Protein AF-K2F420-F1 (afdb_monomer)

Secondary structure (DSSP, 8-state):
--HHHHHHHHHHHHHHHHHHHHHHHHHHHHHHHHHHHHHHTTSPPP--HHHHHHS--S----PPPEEEEEEEE--SEE-TTTSHHHHHHHHHHHHHHHHHH-EEEEEEE-TT--EE-HHHHHHHHHHHHHHHHHHHHTTPPPEEEEE--S-HHHHHHHHHTSHHHHHTPPPSS---PPP-SEEEEEE---GGG-B-TT--BHHHHHHHHHHHHHHHHHHTTT----HHHHHHHHHHHHHHHHHHHHHSSS-EEEEEEEEESSSSS-EEEEEEEEESS-HHHHHHTS-TT-HHHHHHHHHHHHHHHS--SS-----

Sequence (315 aa):
MVLNKDIDLFLHLKRERRRLARLSELKNKRAIESQATKSEGNRLPYNSNVLNLLLPDNHRVRHKPSKKRIVINVPNIFSLISNPKESLSVLMDFVDNERKLSPGNIYFNHGDLEEVELGAEAVLDYVAEEIRKELNSRHYKVRLGGAYPANLTLQKYLREIGIVHKFGIEERGFLQGRRSSLTFEKGSVSAIFSRNSVGQTYNEVVINQFVNYINTCLEHSARELTVEAKYSIGKYIGEVLDNIEQHSGENIWQIVGYLDREHMQPKCEIVIFNFGRTMAQTFYDLPAESYAISKVKPYINLHRKKKSIFPQMEP

Nearest PDB structures (foldseek):
  6y73-assembly8_H  TM=5.050E-01  e=2.724E+00  Homo sapiens
  1szp-assembly3_F  TM=3.834E-01  e=1.356E+00  Saccharomyces cerevisiae
  3ab7-assembly3_B  TM=4.334E-01  e=3.438E+00  Thermus thermophilus HB8
  1szp-assembly2_B  TM=4.342E-01  e=5.165E+00  Saccharomyces cerevisiae
  3s5u-assembly1_H  TM=3.355E-01  e=8.224E+00  Enterococcus faecalis ATCC 4200

Foldseek 3Di:
DPPPPVVVVVVVVVVVVVVVVVVVVVVVVVVVVVVVVVVLVPDDQDDDPQLCLLPNPPDQDPDDAAQDEAEQEQDQAQDCPPCVPSLSVSLSVVSVCCSVHVYQEYEYECQNHNHHALVSQVVSLVSVVSSVSRSVSVVRHYHYYYDHYPDVVSVLVCCQRGNCVSVVPDDPPDDDDDNQKDKDKDKDDDPVPQADPVGDGPLLVNLLVVLVSVQVLCVLVVDGDDPVRSVVSSVVSSVVLVCCVVQQVDNIKMWMWMWRSPDPDIDIHIDIDGHGDDPVRSVVPDDCPDPVNVVCVVVVVVCVPPPHPDPDDDD

pLDDT: mean 80.24, std 14.71, range [32.34, 97.69]

Solvent-accessible surface area (backbone atoms only — not comparable to full-atom values): 18112 Å² total; per-residue (Å²): 146,72,75,63,65,61,52,53,51,51,54,50,54,54,50,50,52,52,50,51,49,52,53,48,51,53,48,50,50,51,49,52,53,50,50,50,53,59,56,52,77,72,51,77,60,54,77,54,64,66,58,38,72,70,46,66,82,84,70,79,56,90,60,71,76,26,87,53,68,46,75,46,67,52,54,39,54,29,16,65,81,87,31,38,69,64,38,49,46,47,55,43,51,50,56,53,49,43,49,68,38,41,44,38,28,41,30,43,33,27,52,66,40,78,44,79,36,71,57,38,42,53,50,50,39,50,52,53,50,48,52,50,50,31,37,46,53,68,72,45,69,68,43,77,51,67,44,63,26,84,48,65,68,60,40,50,49,36,52,70,71,21,58,47,39,77,67,64,57,86,72,86,90,65,80,88,68,80,85,62,60,51,77,45,79,51,62,59,70,68,75,92,67,37,61,53,100,82,72,49,46,51,63,60,54,50,36,54,51,48,47,50,49,55,33,58,59,33,45,78,73,78,40,73,69,49,74,66,54,46,50,51,54,34,49,54,53,47,55,52,50,52,48,40,61,75,54,19,86,35,77,43,38,40,40,40,35,41,32,43,67,81,47,98,67,66,50,76,50,74,36,76,51,68,51,62,54,48,73,68,55,51,58,70,71,48,59,83,84,33,70,68,47,66,66,46,49,61,57,54,53,53,52,69,71,41,84,58,97,58,84,80,80,76,134

Mean predicted aligned error: 12.47 Å

Structure (mmCIF, N/CA/C/O backbone):
data_AF-K2F420-F1
#
_entry.id   AF-K2F420-F1
#
loop_
_atom_site.group_PDB
_atom_site.id
_atom_site.type_symbol
_atom_site.label_atom_id
_atom_site.label_alt_id
_atom_site.label_comp_id
_atom_site.label_asym_id
_atom_site.label_entity_id
_atom_site.label_seq_id
_atom_site.pdbx_PDB_ins_code
_atom_site.Cartn_x
_atom_site.Cartn_y
_atom_site.Cartn_z
_atom_site.occupancy
_atom_site.B_iso_or_equiv
_atom_site.auth_seq_id
_atom_site.auth_comp_id
_atom_site.auth_asym_id
_atom_site.auth_atom_id
_atom_site.pdbx_PDB_model_num
ATOM 1 N N . MET A 1 1 ? -16.791 60.964 -42.262 1.00 47.97 1 MET A N 1
ATOM 2 C CA . MET A 1 1 ? -16.346 59.638 -42.751 1.00 47.97 1 MET A CA 1
ATOM 3 C C . MET A 1 1 ? -14.866 59.390 -42.401 1.00 47.97 1 MET A C 1
ATOM 5 O O . MET A 1 1 ? -14.069 59.129 -43.288 1.00 47.97 1 MET A O 1
ATOM 9 N N . VAL A 1 2 ? -14.476 59.511 -41.120 1.00 48.94 2 VAL A N 1
ATOM 10 C CA . VAL A 1 2 ? -13.054 59.432 -40.683 1.00 48.94 2 VAL A CA 1
ATOM 11 C C . VAL A 1 2 ? -12.837 58.442 -39.519 1.00 48.94 2 VAL A C 1
ATOM 13 O O . VAL A 1 2 ? -11.718 58.028 -39.273 1.00 48.94 2 VAL A O 1
ATOM 16 N N . LEU A 1 3 ? -13.897 57.938 -38.874 1.00 49.66 3 LEU A N 1
ATOM 17 C CA . LEU A 1 3 ? -13.776 57.138 -37.643 1.00 49.66 3 LEU A CA 1
ATOM 18 C C . LEU A 1 3 ? -13.419 55.644 -37.842 1.00 49.66 3 LEU A C 1
ATOM 20 O O . LEU A 1 3 ? -13.081 54.974 -36.875 1.00 49.66 3 LEU A O 1
ATOM 24 N N . ASN A 1 4 ? -13.502 55.099 -39.065 1.00 56.16 4 ASN A N 1
ATOM 25 C CA . ASN A 1 4 ? -13.368 53.647 -39.298 1.00 56.16 4 ASN A CA 1
ATOM 26 C C . ASN A 1 4 ? -11.915 53.162 -39.459 1.00 56.16 4 ASN A C 1
ATOM 28 O O . ASN A 1 4 ? -11.590 52.053 -39.046 1.00 56.16 4 ASN A O 1
ATOM 32 N N . LYS A 1 5 ? -11.018 53.987 -40.021 1.00 56.34 5 LYS A N 1
ATOM 33 C CA . LYS A 1 5 ? -9.628 53.571 -40.292 1.00 56.34 5 LYS A CA 1
ATOM 34 C C . LYS A 1 5 ? -8.788 53.420 -39.020 1.00 56.34 5 LYS A C 1
ATOM 36 O O . LYS A 1 5 ? -7.957 52.517 -38.950 1.00 56.34 5 LYS A O 1
ATOM 41 N N . ASP A 1 6 ? -9.038 54.246 -38.007 1.00 62.47 6 ASP A N 1
ATOM 42 C CA . ASP A 1 6 ? -8.296 54.199 -36.741 1.00 62.47 6 ASP A CA 1
ATOM 43 C C . ASP A 1 6 ? -8.699 52.997 -35.877 1.00 62.47 6 ASP A C 1
ATOM 45 O O . ASP A 1 6 ? -7.861 52.403 -35.196 1.00 62.47 6 ASP A O 1
ATOM 49 N N . ILE A 1 7 ? -9.967 52.579 -35.959 1.00 67.56 7 ILE A N 1
ATOM 50 C CA . ILE A 1 7 ? -10.474 51.383 -35.275 1.00 67.56 7 ILE A CA 1
ATOM 51 C C . ILE A 1 7 ? -9.872 50.120 -35.901 1.00 67.56 7 ILE A C 1
ATOM 53 O O . ILE A 1 7 ? -9.400 49.243 -35.173 1.00 67.56 7 ILE A O 1
ATOM 57 N N . ASP A 1 8 ? -9.818 50.040 -37.231 1.00 75.38 8 ASP A N 1
ATOM 58 C CA . ASP A 1 8 ? -9.210 48.905 -37.934 1.00 75.38 8 ASP A CA 1
ATOM 59 C C . ASP A 1 8 ? -7.705 48.801 -37.663 1.00 75.38 8 ASP A C 1
ATOM 61 O O . ASP A 1 8 ? -7.196 47.709 -37.384 1.00 75.38 8 ASP A O 1
ATOM 65 N N . LEU A 1 9 ? -6.996 49.935 -37.652 1.00 77.00 9 LEU A N 1
ATOM 66 C CA . LEU A 1 9 ? -5.578 49.983 -37.299 1.00 77.00 9 LEU A CA 1
ATOM 67 C C . LEU A 1 9 ? -5.346 49.546 -35.844 1.00 77.00 9 LEU A C 1
ATOM 69 O O . LEU A 1 9 ? -4.460 48.733 -35.567 1.00 77.00 9 LEU A O 1
ATOM 73 N N . PHE A 1 10 ? -6.179 50.012 -34.911 1.00 78.19 10 PHE A N 1
ATOM 74 C CA . PHE A 1 10 ? -6.118 49.608 -33.508 1.00 78.19 10 PHE A CA 1
ATOM 75 C C . PHE A 1 10 ? -6.375 48.103 -33.321 1.00 78.19 10 PHE A C 1
ATOM 77 O O . PHE A 1 10 ? -5.638 47.423 -32.597 1.00 78.19 10 PHE A O 1
ATOM 84 N N . LEU A 1 11 ? -7.388 47.546 -33.993 1.00 73.50 11 LEU A N 1
ATOM 85 C CA . LEU A 1 11 ? -7.701 46.116 -33.941 1.00 73.50 11 LEU A CA 1
ATOM 86 C C . LEU A 1 11 ? -6.588 45.264 -34.563 1.00 73.50 11 LEU A C 1
ATOM 88 O O . LEU A 1 11 ? -6.264 44.203 -34.020 1.00 73.50 11 LEU A O 1
ATOM 92 N N . HIS A 1 12 ? -5.972 45.732 -35.650 1.00 80.31 12 HIS A N 1
ATOM 93 C CA . HIS A 1 12 ? -4.826 45.077 -36.275 1.00 80.31 12 HIS A CA 1
ATOM 94 C C . HIS A 1 12 ? -3.617 45.029 -35.327 1.00 80.31 12 HIS A C 1
ATOM 96 O O . HIS A 1 12 ? -3.095 43.947 -35.045 1.00 80.31 12 HIS A O 1
ATOM 102 N N . LEU A 1 13 ? -3.248 46.163 -34.718 1.00 80.69 13 LEU A N 1
ATOM 103 C CA . LEU A 1 13 ? -2.155 46.241 -33.741 1.00 80.69 13 LEU A CA 1
ATOM 104 C C . LEU A 1 13 ? -2.420 45.384 -32.491 1.00 80.69 13 LEU A C 1
ATOM 106 O O . LEU A 1 13 ? -1.509 44.740 -31.964 1.00 80.69 13 LEU A O 1
ATOM 110 N N . LYS A 1 14 ? -3.674 45.309 -32.025 1.00 78.88 14 LYS A N 1
ATOM 111 C CA . LYS A 1 14 ? -4.073 44.444 -30.901 1.00 78.88 14 LYS A CA 1
ATOM 112 C C . LYS A 1 14 ? -3.933 42.954 -31.236 1.00 78.88 14 LYS A C 1
ATOM 114 O O . LYS A 1 14 ? -3.522 42.173 -30.374 1.00 78.88 14 LYS A O 1
ATOM 119 N N . ARG A 1 15 ? -4.260 42.547 -32.469 1.00 81.25 15 ARG A N 1
ATOM 120 C CA . ARG A 1 15 ? -4.092 41.162 -32.949 1.00 81.25 15 ARG A CA 1
ATOM 121 C C . ARG A 1 15 ? -2.615 40.793 -33.085 1.00 81.25 15 ARG A C 1
ATOM 123 O O . ARG A 1 15 ? -2.229 39.731 -32.601 1.00 81.25 15 ARG A O 1
ATOM 130 N N . GLU A 1 16 ? -1.793 41.681 -33.639 1.00 80.88 16 GLU A N 1
ATOM 131 C CA . GLU A 1 16 ? -0.345 41.469 -33.753 1.00 80.88 16 GLU A CA 1
ATOM 132 C C . GLU A 1 16 ? 0.336 41.372 -32.380 1.00 80.88 16 GLU A C 1
ATOM 134 O O . GLU A 1 16 ? 1.090 40.433 -32.135 1.00 80.88 16 GLU A O 1
ATOM 139 N N . ARG A 1 17 ? -0.025 42.224 -31.409 1.00 78.75 17 ARG A N 1
ATOM 140 C CA . ARG A 1 17 ? 0.478 42.094 -30.025 1.00 78.75 17 ARG A CA 1
ATOM 141 C C . ARG A 1 17 ? 0.134 40.742 -29.394 1.00 78.75 17 ARG A C 1
ATOM 143 O O . ARG A 1 17 ? 0.992 40.127 -28.766 1.00 78.75 17 ARG A O 1
ATOM 150 N N . ARG A 1 18 ? -1.093 40.240 -29.585 1.00 76.50 18 ARG A N 1
ATOM 151 C CA . ARG A 1 18 ? -1.499 38.906 -29.094 1.00 76.50 18 ARG A CA 1
ATOM 152 C C . ARG A 1 18 ? -0.742 37.775 -29.790 1.00 76.50 18 ARG A C 1
ATOM 154 O O . ARG A 1 18 ? -0.387 36.792 -29.145 1.00 76.50 18 ARG A O 1
ATOM 161 N N . ARG A 1 19 ? -0.493 37.902 -31.094 1.00 81.25 19 ARG A N 1
ATOM 162 C CA . ARG A 1 19 ? 0.290 36.933 -31.869 1.00 81.25 19 ARG A CA 1
ATOM 163 C C . ARG A 1 19 ? 1.746 36.898 -31.399 1.00 81.25 19 ARG A C 1
ATOM 165 O O . ARG A 1 19 ? 2.269 35.812 -31.166 1.00 81.25 19 ARG A O 1
ATOM 172 N N . LEU A 1 20 ? 2.369 38.058 -31.200 1.00 80.31 20 LEU A N 1
ATOM 173 C CA . LEU A 1 20 ? 3.732 38.175 -30.676 1.00 80.31 20 LEU A CA 1
ATOM 174 C C . LEU A 1 20 ? 3.847 37.628 -29.246 1.00 80.31 20 LEU A C 1
ATOM 176 O O . LEU A 1 20 ? 4.796 36.902 -28.958 1.00 80.31 20 LEU A O 1
ATOM 180 N N . ALA A 1 21 ? 2.856 37.882 -28.385 1.00 76.25 21 ALA A N 1
ATOM 181 C CA . ALA A 1 21 ? 2.794 37.297 -27.044 1.00 76.25 21 ALA A CA 1
ATOM 182 C C . ALA A 1 21 ? 2.741 35.759 -27.089 1.00 76.25 21 ALA A C 1
ATOM 184 O O . ALA A 1 21 ? 3.555 35.105 -26.444 1.00 76.25 21 ALA A O 1
ATOM 185 N N . ARG A 1 22 ? 1.881 35.173 -27.938 1.00 75.31 22 ARG A N 1
ATOM 186 C CA . ARG A 1 22 ? 1.814 33.710 -28.134 1.00 75.31 22 ARG A CA 1
ATOM 187 C C . ARG A 1 22 ? 3.116 33.123 -28.677 1.00 75.31 22 ARG A C 1
ATOM 189 O O . ARG A 1 22 ? 3.528 32.045 -28.263 1.00 75.31 22 ARG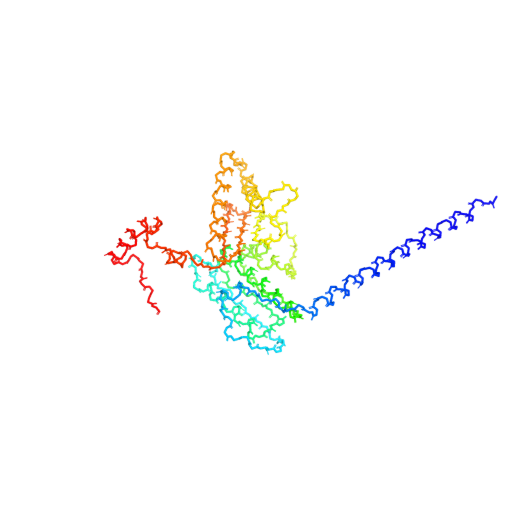 A O 1
ATOM 196 N N . LEU A 1 23 ? 3.776 33.810 -29.610 1.00 79.44 23 LEU A N 1
ATOM 197 C CA . LEU A 1 23 ? 5.068 33.368 -30.145 1.00 79.44 23 LEU A CA 1
ATOM 198 C C . LEU A 1 23 ? 6.173 33.421 -29.081 1.00 79.44 23 LEU A C 1
ATOM 200 O O . LEU A 1 23 ? 7.027 32.536 -29.057 1.00 79.44 23 LEU A O 1
ATOM 204 N N . SER A 1 24 ? 6.141 34.421 -28.198 1.00 76.1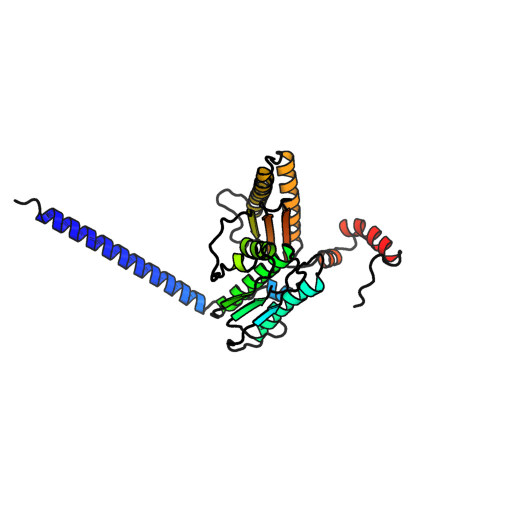2 24 SER A N 1
ATOM 205 C CA . SER A 1 24 ? 7.040 34.522 -27.045 1.00 76.12 24 SER A CA 1
ATOM 206 C C . SER A 1 24 ? 6.787 33.401 -26.031 1.00 76.12 24 SER A C 1
ATOM 208 O O . SER A 1 24 ? 7.725 32.713 -25.637 1.00 76.12 24 SER A O 1
ATOM 210 N N . GLU A 1 25 ? 5.523 33.121 -25.695 1.00 73.69 25 GLU A N 1
ATOM 211 C CA . GLU A 1 25 ? 5.140 31.995 -24.829 1.00 73.69 25 GLU A CA 1
ATOM 212 C C . GLU A 1 25 ? 5.589 30.647 -25.402 1.00 73.69 25 GLU A C 1
ATOM 214 O O . GLU A 1 25 ? 6.162 29.832 -24.684 1.00 73.69 25 GLU A O 1
ATOM 219 N N . LEU A 1 26 ? 5.403 30.418 -26.707 1.00 76.50 26 LEU A N 1
ATOM 220 C CA . LEU A 1 26 ? 5.859 29.196 -27.375 1.00 76.50 26 LEU A CA 1
ATOM 221 C C . LEU A 1 26 ? 7.388 29.072 -27.382 1.00 76.50 26 LEU A C 1
ATOM 223 O O . LEU A 1 26 ? 7.909 27.968 -27.219 1.00 76.50 26 LEU A O 1
ATOM 227 N N . LYS A 1 27 ? 8.121 30.180 -27.553 1.00 75.44 27 LYS A N 1
ATOM 228 C CA . LYS A 1 27 ? 9.589 30.194 -27.454 1.00 75.44 27 LYS A CA 1
ATOM 229 C C . LYS A 1 27 ? 10.060 29.912 -26.030 1.00 75.44 27 LYS A C 1
ATOM 231 O O . LYS A 1 27 ? 10.956 29.092 -25.866 1.00 75.44 27 LYS A O 1
ATOM 236 N N . ASN A 1 28 ? 9.432 30.516 -25.023 1.00 71.81 28 ASN A N 1
ATOM 237 C CA . ASN A 1 28 ? 9.738 30.255 -23.617 1.00 71.81 28 ASN A CA 1
ATOM 238 C C . ASN A 1 28 ? 9.426 28.807 -23.242 1.00 71.81 28 ASN A C 1
ATOM 240 O O . ASN A 1 28 ? 10.255 28.152 -22.622 1.00 71.81 28 ASN A O 1
ATOM 244 N N . LYS A 1 29 ? 8.292 28.262 -23.695 1.00 71.25 29 LYS A N 1
ATOM 245 C CA . LYS A 1 29 ? 7.937 26.856 -23.476 1.00 71.25 29 LYS A CA 1
ATOM 246 C C . LYS A 1 29 ? 8.966 25.908 -24.098 1.00 71.25 29 LYS A C 1
ATOM 248 O O . LYS A 1 29 ? 9.445 25.011 -23.419 1.00 71.25 29 LYS A O 1
ATOM 253 N N . ARG A 1 30 ? 9.396 26.168 -25.339 1.00 73.31 30 ARG A N 1
ATOM 254 C CA . ARG A 1 30 ? 10.461 25.395 -26.006 1.00 73.31 30 ARG A CA 1
ATOM 255 C C . ARG A 1 30 ? 11.827 25.552 -25.339 1.00 73.31 30 ARG A C 1
ATOM 257 O O . ARG A 1 30 ? 12.597 24.600 -25.318 1.00 73.31 30 ARG A O 1
ATOM 264 N N . ALA A 1 31 ? 12.148 26.731 -24.809 1.00 68.50 31 ALA A N 1
ATOM 265 C CA . ALA A 1 31 ? 13.388 26.961 -24.072 1.00 68.50 31 ALA A CA 1
ATOM 266 C C . ALA A 1 31 ? 13.390 26.209 -22.733 1.00 68.50 31 ALA A C 1
ATOM 268 O O . ALA A 1 31 ? 14.395 25.587 -22.400 1.00 68.50 31 ALA A O 1
ATOM 269 N N . ILE A 1 32 ? 12.256 26.189 -22.024 1.00 67.25 32 ILE A N 1
ATOM 270 C CA . ILE A 1 32 ? 12.048 25.401 -20.802 1.00 67.25 32 ILE A CA 1
ATOM 271 C C . ILE A 1 32 ? 12.123 23.899 -21.113 1.00 67.25 32 ILE A C 1
ATOM 273 O O . ILE A 1 32 ? 12.846 23.182 -20.435 1.00 67.25 32 ILE A O 1
ATOM 277 N N . GLU A 1 33 ? 11.467 23.420 -22.175 1.00 63.09 33 GLU A N 1
ATOM 278 C CA . GLU A 1 33 ? 11.545 22.021 -22.633 1.00 63.09 33 GLU A CA 1
ATOM 279 C C . GLU A 1 33 ? 12.973 21.641 -23.075 1.00 63.09 33 GLU A C 1
ATOM 281 O O . GLU A 1 33 ? 13.450 20.544 -22.784 1.00 63.09 33 GLU A O 1
ATOM 286 N N . SER A 1 34 ? 13.704 22.555 -23.723 1.00 62.12 34 SER A N 1
ATOM 287 C CA . SER A 1 34 ? 15.104 22.356 -24.122 1.00 62.12 34 SER A CA 1
ATOM 288 C C . SER A 1 34 ? 16.065 22.360 -22.928 1.00 62.12 34 SER A C 1
ATOM 290 O O . SER A 1 34 ? 17.048 21.621 -22.931 1.00 62.12 34 SER A O 1
ATOM 292 N N . GLN A 1 35 ? 15.806 23.179 -21.908 1.00 56.81 35 GLN A N 1
ATOM 293 C CA . GLN A 1 35 ? 16.573 23.170 -20.662 1.00 56.81 35 GLN A CA 1
ATOM 294 C C . GLN A 1 35 ? 16.257 21.927 -19.826 1.00 56.81 35 GLN A C 1
ATOM 296 O O . GLN A 1 35 ? 17.187 21.312 -19.311 1.00 56.81 35 GLN A O 1
ATOM 301 N N . ALA A 1 36 ? 14.991 21.504 -19.765 1.00 53.00 36 ALA A N 1
ATOM 302 C CA . ALA A 1 36 ? 14.575 20.262 -19.121 1.00 53.00 36 ALA A CA 1
ATOM 303 C C . ALA A 1 36 ? 15.261 19.051 -19.775 1.00 53.00 36 ALA A C 1
ATOM 305 O O . ALA A 1 36 ? 15.942 18.300 -19.085 1.00 53.00 36 ALA A O 1
ATOM 306 N N . THR A 1 37 ? 15.228 18.943 -21.107 1.00 51.56 37 THR A N 1
ATOM 307 C CA . THR A 1 37 ? 15.901 17.857 -21.851 1.00 51.56 37 THR A CA 1
ATOM 308 C C . THR A 1 37 ? 17.433 17.897 -21.738 1.00 51.56 37 THR A C 1
ATOM 310 O O . THR A 1 37 ? 18.066 16.851 -21.608 1.00 51.56 37 THR A O 1
ATOM 313 N N . LYS A 1 38 ? 18.065 19.083 -21.709 1.00 49.38 38 LYS A N 1
ATOM 314 C CA . LYS A 1 38 ? 19.513 19.213 -21.426 1.00 49.38 38 LYS A CA 1
ATOM 315 C C . LYS A 1 38 ? 19.880 18.828 -19.990 1.00 49.38 38 LYS A C 1
ATOM 317 O O . LYS A 1 38 ? 20.959 18.288 -19.772 1.00 49.38 38 LYS A O 1
ATOM 322 N N . SER A 1 39 ? 19.004 19.091 -19.020 1.00 49.66 39 SER A N 1
ATOM 323 C CA . SER A 1 39 ? 19.193 18.670 -17.626 1.00 49.66 39 SER A CA 1
ATOM 324 C C . SER A 1 39 ? 18.907 17.178 -17.403 1.00 49.66 39 SER A C 1
ATOM 326 O O . SER A 1 39 ? 19.517 16.568 -16.529 1.00 49.66 39 SER A O 1
ATOM 328 N N . GLU A 1 40 ? 18.044 16.569 -18.223 1.00 50.25 40 GLU A N 1
ATOM 329 C CA . GLU A 1 40 ? 17.792 15.122 -18.239 1.00 50.25 40 GLU A CA 1
ATOM 330 C C . GLU A 1 40 ? 19.004 14.334 -18.753 1.00 50.25 40 GLU A C 1
ATOM 332 O O . GLU A 1 40 ? 19.343 13.311 -18.169 1.00 50.25 40 GLU A O 1
ATOM 337 N N . GLY A 1 41 ? 19.724 14.841 -19.762 1.00 46.72 41 GLY A N 1
ATOM 338 C CA . GLY A 1 41 ? 20.898 14.164 -20.336 1.00 46.72 41 GLY A CA 1
ATOM 339 C C . GLY A 1 41 ? 22.094 13.973 -19.386 1.00 46.72 41 GLY A C 1
ATOM 340 O O . GLY A 1 41 ? 22.959 13.151 -19.672 1.00 46.72 41 GLY A O 1
ATOM 341 N N . ASN A 1 42 ? 22.136 14.693 -18.257 1.00 46.59 42 ASN A N 1
ATOM 342 C CA . ASN A 1 42 ? 23.196 14.602 -17.240 1.00 46.59 42 ASN A CA 1
ATOM 343 C C . ASN A 1 42 ? 22.738 13.952 -15.922 1.00 46.59 42 ASN A C 1
ATOM 345 O O . ASN A 1 42 ? 23.528 13.865 -14.979 1.00 46.59 42 ASN A O 1
ATOM 349 N N . ARG A 1 43 ? 21.480 13.509 -15.812 1.00 55.44 43 ARG A N 1
ATOM 350 C CA . ARG A 1 43 ? 21.004 12.815 -14.611 1.00 55.44 43 ARG A CA 1
ATOM 351 C C . ARG A 1 43 ? 21.325 11.331 -14.716 1.00 55.44 43 ARG A C 1
ATOM 353 O O . ARG A 1 43 ? 20.969 10.675 -15.690 1.00 55.44 43 ARG A O 1
ATOM 360 N N . LEU A 1 44 ? 21.989 10.801 -13.688 1.00 61.34 44 LEU A N 1
ATOM 361 C CA . LEU A 1 44 ? 22.083 9.356 -13.506 1.00 61.34 44 LEU A CA 1
ATOM 362 C C . LEU A 1 44 ? 20.662 8.766 -13.516 1.00 61.34 44 LEU A C 1
ATOM 364 O O . LEU A 1 44 ? 19.751 9.395 -12.965 1.00 61.34 44 LEU A O 1
ATOM 368 N N . PRO A 1 45 ? 20.459 7.594 -14.143 1.00 71.12 45 PRO A N 1
ATOM 369 C CA . PRO A 1 45 ? 19.154 6.953 -14.159 1.00 71.12 45 PRO A CA 1
ATOM 370 C C . PRO A 1 45 ? 18.675 6.741 -12.724 1.00 71.12 45 PRO A C 1
ATOM 372 O O . PRO A 1 45 ? 19.458 6.386 -11.839 1.00 71.12 45 PRO A O 1
ATOM 375 N N . TYR A 1 46 ? 17.385 6.981 -12.513 1.00 80.31 46 TYR A N 1
ATOM 376 C CA . TYR A 1 46 ? 16.742 6.761 -11.231 1.00 80.31 46 TYR A CA 1
ATOM 377 C C . TYR A 1 46 ? 16.927 5.297 -10.821 1.00 80.31 46 TYR A C 1
ATOM 379 O O . TYR A 1 46 ? 16.753 4.384 -11.633 1.00 80.31 46 TYR A O 1
ATOM 387 N N . ASN A 1 47 ? 17.317 5.105 -9.566 1.00 81.25 47 ASN A N 1
ATOM 388 C CA . ASN A 1 47 ? 17.489 3.809 -8.935 1.00 81.25 47 ASN A CA 1
ATOM 389 C C . ASN A 1 47 ? 16.630 3.818 -7.672 1.00 81.25 47 AS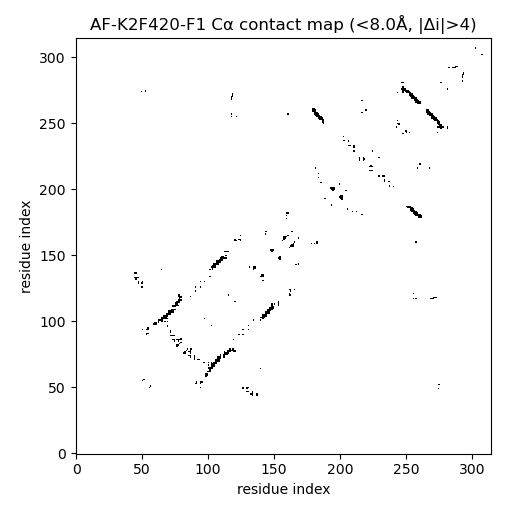N A C 1
ATOM 391 O O . ASN A 1 47 ? 16.859 4.630 -6.776 1.00 81.25 47 ASN A O 1
ATOM 395 N N . SER A 1 48 ? 15.618 2.965 -7.642 1.00 86.06 48 SER A N 1
ATOM 396 C CA . SER A 1 48 ? 14.661 2.869 -6.558 1.00 86.06 48 SER A CA 1
ATOM 397 C C . SER A 1 48 ? 15.251 2.058 -5.411 1.00 86.06 48 SER A C 1
ATOM 399 O O . SER A 1 48 ? 15.536 0.864 -5.542 1.00 86.06 48 SER A O 1
ATOM 401 N N . ASN A 1 49 ? 15.377 2.695 -4.247 1.00 86.25 49 ASN A N 1
ATOM 402 C CA . ASN A 1 49 ? 15.732 2.000 -3.011 1.00 86.25 49 ASN A CA 1
ATOM 403 C C . ASN A 1 49 ? 14.708 0.912 -2.669 1.00 86.25 49 ASN A C 1
ATOM 405 O O . ASN A 1 49 ? 15.092 -0.156 -2.211 1.00 86.25 49 ASN A O 1
ATOM 409 N N . VAL A 1 50 ? 13.423 1.138 -2.958 1.00 87.81 50 VAL A N 1
ATOM 410 C CA . VAL A 1 50 ? 12.342 0.180 -2.675 1.00 87.81 50 VAL A CA 1
ATOM 411 C C . VAL A 1 50 ? 12.539 -1.118 -3.441 1.00 87.81 50 VAL A C 1
ATOM 413 O O . VAL A 1 50 ? 12.468 -2.197 -2.855 1.00 87.81 50 VAL A O 1
ATOM 416 N N . LEU A 1 51 ? 12.863 -1.029 -4.732 1.00 89.19 51 LEU A N 1
ATOM 417 C CA . LEU A 1 51 ? 13.142 -2.223 -5.529 1.00 89.19 51 LEU A CA 1
ATOM 418 C C . LEU A 1 51 ? 14.384 -2.960 -5.010 1.00 89.19 51 LEU A C 1
ATOM 420 O O . LEU A 1 51 ? 14.412 -4.187 -5.015 1.00 89.19 51 LEU A O 1
ATOM 424 N N . ASN A 1 52 ? 15.392 -2.230 -4.519 1.00 87.31 52 ASN A N 1
ATOM 425 C CA . ASN A 1 52 ? 16.597 -2.817 -3.921 1.00 87.31 52 ASN A CA 1
ATOM 426 C C . ASN A 1 52 ? 16.335 -3.485 -2.561 1.00 87.31 52 ASN A C 1
ATOM 428 O O . ASN A 1 52 ? 17.009 -4.460 -2.238 1.00 87.31 52 ASN A O 1
ATOM 432 N N . LEU A 1 53 ? 15.361 -2.997 -1.786 1.00 87.25 53 LEU A N 1
ATOM 433 C CA . LEU A 1 53 ? 14.927 -3.625 -0.533 1.00 87.25 53 LEU A CA 1
ATOM 434 C C . LEU A 1 53 ? 14.178 -4.936 -0.787 1.00 87.25 53 LEU A C 1
ATOM 436 O O . LEU A 1 53 ? 14.380 -5.899 -0.052 1.00 87.25 53 LEU A O 1
ATOM 440 N N . LEU A 1 54 ? 13.332 -4.982 -1.821 1.00 85.75 54 LEU A N 1
ATOM 441 C CA . LEU A 1 54 ? 12.598 -6.196 -2.195 1.00 85.75 54 LEU A CA 1
ATOM 442 C C . LEU A 1 54 ? 13.516 -7.265 -2.778 1.00 85.75 54 LEU A C 1
ATOM 444 O O . LEU A 1 54 ? 13.386 -8.446 -2.462 1.00 85.75 54 LEU A O 1
ATOM 448 N N . LEU A 1 55 ? 14.443 -6.847 -3.632 1.00 83.81 55 LEU A N 1
ATOM 449 C CA . LEU A 1 55 ? 15.426 -7.730 -4.227 1.00 83.81 55 LEU A CA 1
ATOM 450 C C . LEU A 1 55 ? 16.744 -6.960 -4.346 1.00 83.81 55 LEU A C 1
ATOM 452 O O . LEU A 1 55 ? 16.820 -6.020 -5.136 1.00 83.81 55 LEU A O 1
ATOM 456 N N . PRO A 1 56 ? 17.804 -7.310 -3.603 1.00 73.69 56 PRO A N 1
ATOM 457 C CA . PRO A 1 56 ? 19.092 -6.638 -3.732 1.00 73.69 56 PRO A CA 1
ATOM 458 C C . PRO A 1 56 ? 19.667 -6.759 -5.143 1.00 73.69 56 PRO A C 1
ATOM 460 O O . PRO A 1 56 ? 19.469 -7.749 -5.850 1.00 73.69 56 PRO A O 1
ATOM 463 N N . ASP A 1 57 ? 20.360 -5.712 -5.572 1.00 65.38 57 ASP A N 1
ATOM 464 C CA . ASP A 1 57 ? 20.791 -5.507 -6.951 1.00 65.38 57 ASP A CA 1
ATOM 465 C C . ASP A 1 57 ? 22.050 -6.316 -7.308 1.00 65.38 57 ASP A C 1
ATOM 467 O O . ASP A 1 57 ? 23.092 -5.768 -7.654 1.00 65.38 57 ASP A O 1
ATOM 471 N N . ASN A 1 58 ? 21.984 -7.644 -7.197 1.00 55.53 58 ASN A N 1
ATOM 472 C CA . ASN A 1 58 ? 23.166 -8.493 -7.381 1.00 55.53 58 ASN A CA 1
ATOM 473 C C . ASN A 1 58 ? 23.543 -8.684 -8.864 1.00 55.53 58 ASN A C 1
ATOM 475 O O . ASN A 1 58 ? 24.682 -9.034 -9.167 1.00 55.53 58 ASN A O 1
ATOM 479 N N . HIS A 1 59 ? 22.619 -8.428 -9.803 1.00 51.28 59 HIS A N 1
ATOM 480 C CA . HIS A 1 59 ? 22.814 -8.702 -11.232 1.00 51.28 59 HIS A CA 1
ATOM 481 C C . HIS A 1 59 ? 22.062 -7.719 -12.154 1.00 51.28 59 HIS A C 1
ATOM 483 O O . HIS A 1 59 ? 21.194 -8.130 -12.925 1.00 51.28 59 HIS A O 1
ATOM 489 N N . ARG A 1 60 ? 22.407 -6.420 -12.159 1.00 55.06 60 ARG A N 1
ATOM 490 C CA . ARG A 1 60 ? 21.999 -5.536 -13.276 1.00 55.06 60 ARG A CA 1
ATOM 491 C C . ARG A 1 60 ? 22.836 -5.819 -14.502 1.00 55.06 60 ARG A C 1
ATOM 493 O O . ARG A 1 60 ? 23.859 -5.183 -14.755 1.00 55.06 60 ARG A O 1
ATOM 500 N N . VAL A 1 61 ? 22.371 -6.752 -15.312 1.00 55.03 61 VAL A N 1
ATOM 501 C CA . VAL A 1 61 ? 22.889 -6.881 -16.665 1.00 55.03 61 VAL A CA 1
ATOM 502 C C . VAL A 1 61 ? 22.216 -5.796 -17.507 1.00 55.03 61 VAL A C 1
ATOM 504 O O . VAL A 1 61 ? 20.995 -5.740 -17.625 1.00 55.03 61 VAL A O 1
ATOM 507 N N . ARG A 1 62 ? 23.011 -4.879 -18.075 1.00 53.75 62 ARG A N 1
ATOM 508 C CA . ARG A 1 62 ? 22.508 -3.875 -19.026 1.00 53.75 62 ARG A CA 1
ATOM 509 C C . ARG A 1 62 ? 21.993 -4.588 -20.274 1.00 53.75 62 ARG A C 1
ATOM 511 O O . ARG A 1 62 ? 22.758 -4.879 -21.192 1.00 53.75 62 ARG A O 1
ATOM 518 N N . HIS A 1 63 ? 20.697 -4.856 -20.315 1.00 60.06 63 HIS A N 1
ATOM 519 C CA . HIS A 1 63 ? 20.051 -5.412 -21.491 1.00 60.06 63 HIS A CA 1
ATOM 520 C C . HIS A 1 63 ? 19.569 -4.299 -22.423 1.00 60.06 63 HIS A C 1
ATOM 522 O O . HIS A 1 63 ? 19.143 -3.225 -21.995 1.00 60.06 63 HIS A O 1
ATOM 528 N N . LYS A 1 64 ? 19.644 -4.557 -23.734 1.00 59.94 64 LYS A N 1
ATOM 529 C CA . LYS A 1 64 ? 18.913 -3.748 -24.713 1.00 59.94 64 LYS A CA 1
ATOM 530 C C . LYS A 1 64 ? 17.411 -3.935 -24.457 1.00 59.94 64 LYS A C 1
ATOM 532 O O . LYS A 1 64 ? 17.014 -5.060 -24.149 1.00 59.94 64 LYS A O 1
ATOM 537 N N . PRO A 1 65 ? 16.588 -2.885 -24.619 1.00 59.50 65 PRO A N 1
ATOM 538 C CA . PRO A 1 65 ? 15.152 -2.972 -24.392 1.00 59.50 65 PRO A CA 1
ATOM 539 C C . PRO A 1 65 ? 14.560 -4.115 -25.210 1.00 59.50 65 PRO A C 1
ATOM 541 O O . PRO A 1 65 ? 14.742 -4.201 -26.430 1.00 59.50 65 PRO A O 1
ATOM 544 N N . SER A 1 66 ? 13.871 -5.013 -24.518 1.00 66.00 66 SER A N 1
ATOM 545 C CA . SER A 1 66 ? 13.271 -6.183 -25.128 1.00 66.00 66 SER A CA 1
ATOM 546 C C . SER A 1 66 ? 11.847 -5.868 -25.566 1.00 66.00 66 SER A C 1
ATOM 548 O O . SER A 1 66 ? 11.055 -5.288 -24.823 1.00 66.00 66 SER A O 1
ATOM 550 N N . LYS A 1 67 ? 11.468 -6.327 -26.763 1.00 64.75 67 LYS A N 1
ATOM 551 C CA . LYS A 1 67 ? 10.052 -6.364 -27.171 1.00 64.75 67 LYS A CA 1
ATOM 552 C C . LYS A 1 67 ? 9.256 -7.439 -26.417 1.00 64.75 67 LYS A C 1
ATOM 554 O O . LYS A 1 67 ? 8.053 -7.559 -26.644 1.00 64.75 67 LYS A O 1
ATOM 559 N N . LYS A 1 68 ? 9.906 -8.248 -25.569 1.00 71.31 68 LYS A N 1
ATOM 560 C CA . LYS A 1 68 ? 9.234 -9.283 -24.782 1.00 71.31 68 LYS A CA 1
ATOM 561 C C . LYS A 1 68 ? 8.275 -8.639 -23.786 1.00 71.31 68 LYS A C 1
ATOM 563 O O . LYS A 1 68 ? 8.591 -7.642 -23.140 1.00 71.31 68 LYS A O 1
ATOM 568 N N . ARG A 1 69 ? 7.097 -9.245 -23.693 1.00 83.56 69 ARG A N 1
ATOM 569 C CA . ARG A 1 69 ? 6.091 -8.943 -22.683 1.00 83.56 69 ARG A CA 1
ATOM 570 C C . ARG A 1 69 ? 6.460 -9.686 -21.405 1.00 83.56 69 ARG A C 1
ATOM 572 O O . ARG A 1 69 ? 6.657 -10.898 -21.467 1.00 83.56 69 ARG A O 1
ATOM 579 N N . ILE A 1 70 ? 6.515 -8.978 -20.285 1.00 87.44 70 ILE A N 1
ATOM 580 C CA . ILE A 1 70 ? 6.496 -9.607 -18.963 1.00 87.44 70 ILE A CA 1
ATOM 581 C C . ILE A 1 70 ? 5.040 -9.871 -18.608 1.00 87.44 70 ILE A C 1
ATOM 583 O O . ILE A 1 70 ? 4.189 -9.003 -18.807 1.00 87.44 70 ILE A O 1
ATOM 587 N N . VAL A 1 71 ? 4.758 -11.078 -18.131 1.00 90.38 71 VAL A N 1
ATOM 588 C CA . VAL A 1 71 ? 3.443 -11.461 -17.620 1.00 90.38 71 VAL A CA 1
ATOM 589 C C . VAL A 1 71 ? 3.594 -11.693 -16.128 1.00 90.38 71 VAL A C 1
ATOM 591 O O . VAL A 1 71 ? 4.392 -12.533 -15.722 1.00 90.38 71 VAL A O 1
ATOM 594 N N . ILE A 1 72 ? 2.847 -10.930 -15.342 1.00 92.06 72 ILE A N 1
ATOM 595 C CA . ILE A 1 72 ? 2.746 -11.063 -13.894 1.00 92.06 72 ILE A CA 1
ATOM 596 C C . ILE A 1 72 ? 1.413 -11.749 -13.621 1.00 92.06 72 ILE A C 1
ATOM 598 O O . ILE A 1 72 ? 0.361 -11.165 -13.881 1.00 92.06 72 ILE A O 1
ATOM 602 N N . ASN A 1 73 ? 1.458 -13.004 -13.179 1.00 94.38 73 ASN A N 1
ATOM 603 C CA . ASN A 1 73 ? 0.260 -13.743 -12.789 1.00 94.38 73 ASN A CA 1
ATOM 604 C C . ASN A 1 73 ? -0.004 -13.476 -11.313 1.00 94.38 73 ASN A C 1
ATOM 606 O O . ASN A 1 73 ? 0.804 -13.860 -10.472 1.00 94.38 73 ASN A O 1
ATOM 610 N N . VAL A 1 74 ? -1.107 -12.796 -11.022 1.00 95.12 74 VAL A N 1
ATOM 611 C CA . VAL A 1 74 ? -1.555 -12.547 -9.651 1.00 95.12 74 VAL A CA 1
ATOM 612 C C . VAL A 1 74 ? -2.200 -13.839 -9.127 1.00 95.12 74 VAL A C 1
ATOM 614 O O . VAL A 1 74 ? -2.933 -14.475 -9.890 1.00 95.12 74 VAL A O 1
ATOM 617 N N . PRO A 1 75 ? -1.905 -14.280 -7.887 1.00 96.12 75 PRO A N 1
ATOM 618 C CA . PRO A 1 75 ? -2.484 -15.504 -7.340 1.00 96.12 75 PRO A CA 1
ATOM 619 C C . PRO A 1 75 ? -4.003 -15.372 -7.195 1.00 96.12 75 PRO A C 1
ATOM 621 O O . PRO A 1 75 ? -4.543 -14.266 -7.169 1.00 96.12 75 PRO A O 1
ATOM 624 N N . ASN A 1 76 ? -4.692 -16.504 -7.050 1.00 96.88 76 ASN A N 1
ATOM 625 C CA . ASN A 1 76 ? -6.136 -16.512 -6.810 1.00 96.88 76 ASN A CA 1
ATOM 626 C C . ASN A 1 76 ? -6.513 -15.792 -5.504 1.00 96.88 76 ASN A C 1
ATOM 628 O O . ASN A 1 76 ? -7.512 -15.080 -5.461 1.00 96.88 76 ASN A O 1
ATOM 632 N N . ILE A 1 77 ? -5.687 -15.925 -4.465 1.00 97.69 77 ILE A N 1
ATOM 633 C CA . ILE A 1 77 ? -5.784 -15.171 -3.215 1.00 97.69 77 ILE A CA 1
ATOM 634 C C . ILE A 1 77 ? -4.580 -14.238 -3.144 1.00 97.69 77 ILE A C 1
ATOM 636 O O . ILE A 1 77 ? -3.467 -14.676 -2.841 1.00 97.69 77 ILE A O 1
ATOM 640 N N . PHE A 1 78 ? -4.799 -12.954 -3.420 1.00 97.00 78 PHE A N 1
ATOM 641 C CA . PHE A 1 78 ? -3.763 -11.928 -3.366 1.00 97.00 78 PHE A CA 1
ATOM 642 C C . PHE A 1 78 ? -3.868 -11.117 -2.074 1.00 97.00 78 PHE A C 1
ATOM 644 O O . PHE A 1 78 ? -4.582 -10.119 -1.984 1.00 97.00 78 PHE A O 1
ATOM 651 N N . SER A 1 79 ? -3.164 -11.587 -1.045 1.00 96.56 79 SER A N 1
ATOM 652 C CA . SER A 1 79 ? -3.176 -11.004 0.295 1.00 96.56 79 SER A CA 1
ATOM 653 C C . SER A 1 79 ? -1.852 -11.230 1.015 1.00 96.56 79 SER A C 1
ATOM 655 O O . SER A 1 79 ? -1.333 -12.344 1.061 1.00 96.56 79 SER A O 1
ATOM 657 N N . LEU A 1 80 ? -1.339 -10.181 1.656 1.00 95.00 80 LEU A N 1
ATOM 658 C CA . LEU A 1 80 ? -0.168 -10.240 2.532 1.00 95.00 80 LEU A CA 1
ATOM 659 C C . LEU A 1 80 ? -0.505 -10.800 3.922 1.00 95.00 80 LEU A C 1
ATOM 661 O O . LEU A 1 80 ? 0.402 -11.068 4.708 1.00 95.00 80 LEU A O 1
ATOM 665 N N . ILE A 1 81 ? -1.790 -10.992 4.226 1.00 93.81 81 ILE A N 1
ATOM 666 C CA . ILE A 1 81 ? -2.273 -11.559 5.486 1.00 93.81 81 ILE A CA 1
ATOM 667 C C . ILE A 1 81 ? -2.596 -13.046 5.317 1.00 93.81 81 ILE A C 1
ATOM 669 O O . ILE A 1 81 ? -2.050 -13.874 6.046 1.00 93.81 81 ILE A O 1
ATOM 673 N N . SER A 1 82 ? -3.476 -13.398 4.372 1.00 95.75 82 SER A N 1
ATOM 674 C CA . SER A 1 82 ? -3.961 -14.777 4.211 1.00 95.75 82 SER A CA 1
ATOM 675 C C . SER A 1 82 ? -3.085 -15.628 3.288 1.00 95.75 82 SER A C 1
ATOM 677 O O . SER A 1 82 ? -2.977 -16.833 3.512 1.00 95.75 82 SER A O 1
ATOM 679 N N . ASN A 1 83 ? -2.404 -15.022 2.307 1.00 96.81 83 ASN A N 1
ATOM 680 C CA . ASN A 1 83 ? -1.506 -15.719 1.380 1.00 96.81 83 ASN A CA 1
ATOM 681 C C . ASN A 1 83 ? -0.155 -14.989 1.181 1.00 96.81 83 ASN A C 1
ATOM 683 O O . ASN A 1 83 ? 0.219 -14.632 0.055 1.00 96.81 83 ASN A O 1
ATOM 687 N N . PRO A 1 84 ? 0.609 -14.738 2.265 1.00 95.00 84 PRO A N 1
ATOM 688 C CA . PRO A 1 84 ? 1.783 -13.866 2.224 1.00 95.00 84 PRO A CA 1
ATOM 689 C C . PRO A 1 84 ? 2.881 -14.367 1.284 1.00 95.00 84 PRO A C 1
ATOM 691 O O . PRO A 1 84 ? 3.511 -13.572 0.593 1.00 95.00 84 PRO A O 1
ATOM 694 N N . LYS A 1 85 ? 3.127 -15.682 1.251 1.00 94.56 85 LYS A N 1
ATOM 695 C CA . LYS A 1 85 ? 4.253 -16.266 0.511 1.00 94.56 85 LYS A CA 1
ATOM 696 C C . LYS A 1 85 ? 4.101 -16.081 -0.997 1.00 94.56 85 LYS A C 1
ATOM 698 O O . LYS A 1 85 ? 5.033 -15.615 -1.645 1.00 94.56 85 LYS A O 1
ATOM 703 N N . GLU A 1 86 ? 2.945 -16.438 -1.549 1.00 95.44 86 GLU A N 1
ATOM 704 C CA . GLU A 1 86 ? 2.696 -16.314 -2.988 1.00 95.44 86 GLU A CA 1
ATOM 705 C C . GLU A 1 86 ? 2.555 -14.847 -3.395 1.00 95.44 86 GLU A C 1
ATOM 707 O O . GLU A 1 86 ? 3.144 -14.433 -4.391 1.00 95.44 86 GLU A O 1
ATOM 712 N N . SER A 1 87 ? 1.876 -14.034 -2.576 1.00 96.44 87 SER A N 1
ATOM 713 C CA . SER A 1 87 ? 1.731 -12.595 -2.828 1.00 96.44 87 SER A CA 1
ATOM 714 C C . SER A 1 87 ? 3.087 -11.882 -2.876 1.00 96.44 87 SER A C 1
ATOM 716 O O . SER A 1 87 ? 3.345 -11.100 -3.790 1.00 96.44 87 SER A O 1
ATOM 718 N N . LEU A 1 88 ? 3.998 -12.193 -1.944 1.00 93.31 88 LEU A N 1
ATOM 719 C CA . LEU A 1 88 ? 5.366 -11.665 -1.962 1.00 93.31 88 LEU A CA 1
ATOM 720 C C . LEU A 1 88 ? 6.189 -12.213 -3.133 1.00 93.31 88 LEU A C 1
ATOM 722 O O . LEU A 1 88 ? 6.953 -11.453 -3.726 1.00 93.31 88 LEU A O 1
ATOM 726 N N . SER A 1 89 ? 6.024 -13.491 -3.494 1.00 93.06 89 SER A N 1
ATOM 727 C CA . SER A 1 89 ? 6.717 -14.081 -4.649 1.00 93.06 89 SER A CA 1
ATOM 728 C C . SER A 1 89 ? 6.400 -13.316 -5.929 1.00 93.06 89 SER A C 1
ATOM 730 O O . SER A 1 89 ? 7.3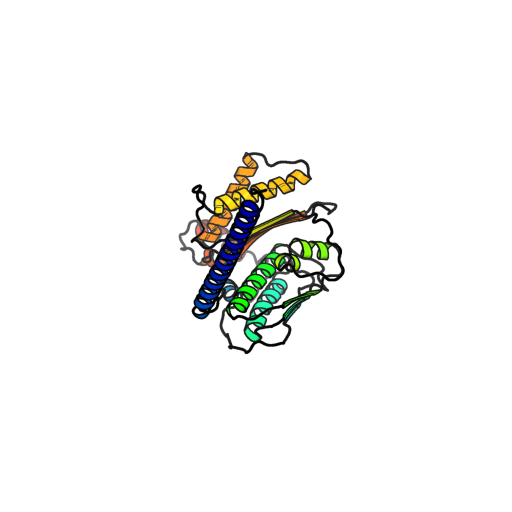17 -12.961 -6.658 1.00 93.06 89 SER A O 1
ATOM 732 N N . VAL A 1 90 ? 5.131 -12.971 -6.167 1.00 93.38 90 VAL A N 1
ATOM 733 C CA . VAL A 1 90 ? 4.729 -12.195 -7.351 1.00 93.38 90 VAL A CA 1
ATOM 734 C C . VAL A 1 90 ? 5.393 -10.819 -7.391 1.00 93.38 90 VAL A C 1
ATOM 736 O O . VAL A 1 90 ? 5.850 -10.389 -8.452 1.00 93.38 90 VAL A O 1
ATOM 739 N N . LEU A 1 91 ? 5.496 -10.137 -6.247 1.00 93.06 91 LEU A N 1
ATOM 740 C CA . LEU A 1 91 ? 6.187 -8.849 -6.153 1.00 93.06 91 LEU A CA 1
ATOM 741 C C . LEU A 1 91 ? 7.684 -8.997 -6.461 1.00 93.06 91 LEU A C 1
ATOM 743 O O . LEU A 1 91 ? 8.230 -8.215 -7.239 1.00 93.06 91 LEU A O 1
ATOM 747 N N . MET A 1 92 ? 8.343 -10.013 -5.899 1.00 91.00 92 MET A N 1
ATOM 748 C CA . MET A 1 92 ? 9.767 -10.282 -6.135 1.00 91.00 92 MET A CA 1
ATOM 749 C C . MET A 1 92 ? 10.044 -10.682 -7.587 1.00 91.00 92 MET A C 1
ATOM 751 O O . MET A 1 92 ? 10.963 -10.144 -8.206 1.00 91.00 92 MET A O 1
ATOM 755 N N . ASP A 1 93 ? 9.216 -11.558 -8.157 1.00 89.12 93 ASP A N 1
ATOM 756 C CA . ASP A 1 93 ? 9.299 -11.990 -9.552 1.00 89.12 93 ASP A CA 1
ATOM 757 C C . ASP A 1 93 ? 9.097 -10.812 -10.503 1.00 89.12 93 ASP A C 1
ATOM 759 O O . ASP A 1 93 ? 9.733 -10.736 -11.556 1.00 89.12 93 ASP A O 1
ATOM 763 N N . PHE A 1 94 ? 8.233 -9.860 -10.150 1.00 90.19 94 PHE A N 1
ATOM 764 C CA . PHE A 1 94 ? 8.052 -8.657 -10.946 1.00 90.19 94 PHE A CA 1
ATOM 765 C C . PHE A 1 94 ? 9.334 -7.809 -10.995 1.00 90.19 94 PHE A C 1
ATOM 767 O O . PHE A 1 94 ? 9.781 -7.437 -12.086 1.00 90.19 94 PHE A O 1
ATOM 774 N N . VAL A 1 95 ? 9.967 -7.571 -9.841 1.00 89.50 95 VAL A N 1
ATOM 775 C CA . VAL A 1 95 ? 11.243 -6.841 -9.760 1.00 89.50 95 VAL A CA 1
ATOM 776 C C . VAL A 1 95 ? 12.356 -7.578 -10.512 1.00 89.50 95 VAL A C 1
ATOM 778 O O . VAL A 1 95 ? 13.084 -6.970 -11.298 1.00 89.50 95 VAL A O 1
ATOM 781 N N . ASP A 1 96 ? 12.475 -8.891 -10.325 1.00 87.00 96 ASP A N 1
ATOM 782 C CA . ASP A 1 96 ? 13.496 -9.712 -10.982 1.00 87.00 96 ASP A CA 1
ATOM 783 C C . ASP A 1 96 ? 13.343 -9.715 -12.515 1.00 87.00 96 ASP A C 1
ATOM 785 O O . ASP A 1 96 ? 14.308 -9.505 -13.260 1.00 87.00 96 ASP A O 1
ATOM 789 N N . ASN A 1 97 ? 12.112 -9.888 -13.007 1.00 84.31 97 ASN A N 1
ATOM 790 C CA . ASN A 1 97 ? 11.833 -9.903 -14.440 1.00 84.31 97 ASN A CA 1
ATOM 791 C C . ASN A 1 97 ? 12.104 -8.543 -15.102 1.00 84.31 97 ASN A C 1
ATOM 793 O O . ASN A 1 97 ? 12.618 -8.511 -16.226 1.00 84.31 97 ASN A O 1
ATOM 797 N N . GLU A 1 98 ? 11.789 -7.422 -14.440 1.00 83.44 98 GLU A N 1
ATOM 798 C CA . GLU A 1 98 ? 12.128 -6.084 -14.945 1.00 83.44 98 GLU A CA 1
ATOM 799 C C . GLU A 1 98 ? 13.633 -5.955 -15.175 1.00 83.44 98 GLU A C 1
ATOM 801 O O . GLU A 1 98 ? 14.063 -5.644 -16.296 1.00 83.44 98 GLU A O 1
ATOM 806 N N . ARG A 1 99 ? 14.423 -6.281 -14.147 1.00 79.19 99 ARG A N 1
ATOM 807 C CA . ARG A 1 99 ? 15.882 -6.140 -14.168 1.00 79.19 99 ARG A CA 1
ATOM 808 C C . ARG A 1 99 ? 16.534 -6.989 -15.250 1.00 79.19 99 ARG A C 1
ATOM 810 O O . ARG A 1 99 ? 17.516 -6.564 -15.858 1.00 79.19 99 ARG A O 1
ATOM 817 N N . LYS A 1 100 ? 15.971 -8.168 -15.530 1.00 75.44 100 LYS A N 1
ATOM 818 C CA . LYS A 1 100 ? 16.460 -9.099 -16.559 1.00 75.44 100 LYS A CA 1
ATOM 819 C C . LYS A 1 100 ? 16.057 -8.722 -17.982 1.00 75.44 100 LYS A C 1
ATOM 821 O O . LYS A 1 100 ? 16.768 -9.063 -18.923 1.00 75.44 100 LYS A O 1
ATOM 826 N N . LEU A 1 101 ? 14.899 -8.095 -18.189 1.00 71.31 101 LEU A N 1
ATOM 827 C CA . LEU A 1 101 ? 14.311 -8.012 -19.532 1.00 71.31 101 LEU A CA 1
ATOM 828 C C . LEU A 1 101 ? 14.186 -6.593 -20.084 1.00 71.31 101 LEU A C 1
ATOM 830 O O . LEU A 1 101 ? 14.095 -6.468 -21.306 1.00 71.31 101 LEU A O 1
ATOM 834 N N . SER A 1 102 ? 14.204 -5.544 -19.249 1.00 71.62 102 SER A N 1
ATOM 835 C CA . SER A 1 102 ? 13.927 -4.156 -19.675 1.00 71.62 102 SER A CA 1
ATOM 836 C C . SER A 1 102 ? 12.704 -4.092 -20.619 1.00 71.62 102 SER A C 1
ATOM 838 O O . SER A 1 102 ? 12.849 -3.842 -21.824 1.00 71.62 102 SER A O 1
ATOM 840 N N . PRO A 1 103 ? 11.503 -4.427 -20.111 1.00 68.62 103 PRO A N 1
ATOM 841 C CA . PRO A 1 103 ? 10.326 -4.730 -20.922 1.00 68.62 103 PRO A CA 1
ATOM 842 C C . PRO A 1 103 ? 9.723 -3.494 -21.597 1.00 68.62 103 PRO A C 1
ATOM 844 O O . PRO A 1 103 ? 9.520 -2.454 -20.977 1.00 68.62 103 PRO A O 1
ATOM 847 N N . GLY A 1 104 ? 9.307 -3.640 -22.857 1.00 74.75 104 GLY A N 1
ATOM 848 C CA . GLY A 1 104 ? 8.416 -2.664 -23.499 1.00 74.75 104 GLY A CA 1
ATOM 849 C C . GLY A 1 104 ? 6.939 -2.807 -23.094 1.00 74.75 104 GLY A C 1
ATOM 850 O O . GLY A 1 104 ? 6.139 -1.908 -23.359 1.00 74.75 104 GLY A O 1
ATOM 851 N N . ASN A 1 105 ? 6.552 -3.940 -22.494 1.00 84.75 105 ASN A N 1
ATOM 852 C CA . ASN A 1 105 ? 5.168 -4.246 -22.124 1.00 84.75 105 ASN A CA 1
ATOM 853 C C . ASN A 1 105 ? 5.103 -5.117 -20.857 1.00 84.75 105 ASN A C 1
ATOM 855 O O . ASN A 1 105 ? 5.760 -6.159 -20.801 1.00 84.75 105 ASN A O 1
ATOM 859 N N . ILE A 1 106 ? 4.291 -4.708 -19.885 1.00 88.56 106 ILE A N 1
ATOM 860 C CA . ILE A 1 106 ? 4.011 -5.432 -18.642 1.00 88.56 106 ILE A CA 1
ATOM 861 C C . ILE A 1 106 ? 2.518 -5.761 -18.618 1.00 88.56 106 ILE A C 1
ATOM 863 O O . ILE A 1 106 ? 1.677 -4.886 -18.832 1.00 88.56 106 ILE A O 1
ATOM 867 N N . TYR A 1 107 ? 2.197 -7.030 -18.388 1.00 90.50 107 TYR A N 1
ATOM 868 C CA . TYR A 1 107 ? 0.835 -7.543 -18.393 1.00 90.50 107 TYR A CA 1
ATOM 869 C C . TYR A 1 107 ? 0.484 -8.170 -17.045 1.00 90.50 107 TYR A C 1
ATOM 871 O O . TYR A 1 107 ? 1.056 -9.201 -16.699 1.00 90.50 107 TYR A O 1
ATOM 879 N N . PHE A 1 108 ? -0.459 -7.573 -16.319 1.00 92.50 108 PHE A N 1
ATOM 880 C CA . PHE A 1 108 ? -0.957 -8.080 -15.039 1.00 92.50 108 PHE A CA 1
ATOM 881 C C . PHE A 1 108 ? -2.189 -8.957 -15.262 1.00 92.50 108 PHE A C 1
ATOM 883 O O . PHE A 1 108 ? -3.258 -8.477 -15.649 1.00 92.50 108 PHE A O 1
ATOM 890 N N . ASN A 1 109 ? -2.034 -10.259 -15.068 1.00 93.56 109 ASN A N 1
ATOM 891 C CA . ASN A 1 109 ? -3.113 -11.219 -15.215 1.00 93.56 109 ASN A CA 1
ATOM 892 C C . ASN A 1 109 ? -3.801 -11.451 -13.864 1.00 93.56 109 ASN A C 1
ATOM 894 O O . ASN A 1 109 ? -3.239 -12.135 -13.013 1.00 93.56 109 ASN A O 1
ATOM 898 N N . HIS A 1 110 ? -5.015 -10.918 -13.711 1.00 94.62 110 HIS A N 1
ATOM 899 C CA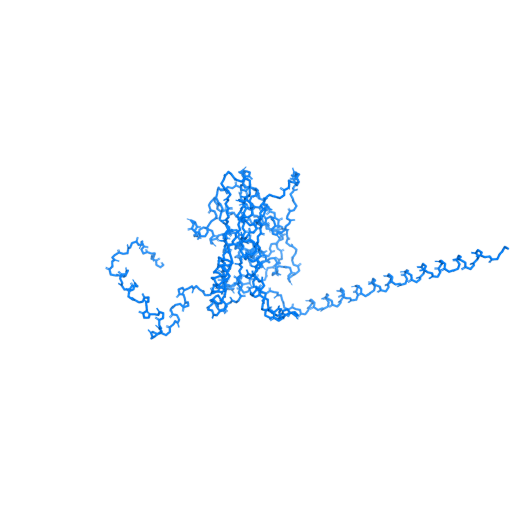 . HIS A 1 110 ? -5.902 -11.170 -12.569 1.00 94.62 110 HIS A CA 1
ATOM 900 C C . HIS A 1 110 ? -7.041 -12.134 -12.935 1.00 94.62 110 HIS A C 1
ATOM 902 O O . HIS A 1 110 ? -8.053 -12.167 -12.245 1.00 94.62 110 HIS A O 1
ATOM 908 N N . GLY A 1 111 ? -6.939 -12.865 -14.053 1.00 94.81 111 GLY A N 1
ATOM 909 C CA . GLY A 1 111 ? -8.032 -13.693 -14.577 1.00 94.81 111 GLY A CA 1
ATOM 910 C C . GLY A 1 111 ? -8.567 -14.720 -13.576 1.00 94.81 111 GLY A C 1
ATOM 911 O O . GLY A 1 111 ? -9.779 -14.919 -13.507 1.00 94.81 111 GLY A O 1
ATOM 912 N N . ASP A 1 112 ? -7.670 -15.281 -12.765 1.00 94.62 112 ASP A N 1
ATOM 913 C CA . ASP A 1 112 ? -7.970 -16.309 -11.764 1.00 94.62 112 ASP A CA 1
ATOM 914 C C . ASP A 1 112 ? -8.132 -15.732 -10.342 1.00 94.62 112 ASP A C 1
ATOM 916 O O . ASP A 1 112 ? -8.160 -16.485 -9.375 1.00 94.62 112 ASP A O 1
ATOM 920 N N . LEU A 1 113 ? -8.214 -14.401 -10.191 1.00 96.19 113 LEU A N 1
ATOM 921 C CA . LEU A 1 113 ? -8.336 -13.743 -8.888 1.00 96.19 113 LEU A CA 1
ATOM 922 C C . LEU A 1 113 ? -9.721 -13.996 -8.269 1.00 96.19 113 LEU A C 1
ATOM 924 O O . LEU A 1 113 ? -10.755 -13.659 -8.854 1.00 96.19 113 LEU A O 1
ATOM 928 N N . GLU A 1 114 ? -9.720 -14.534 -7.055 1.00 96.06 114 GLU A N 1
ATOM 929 C CA . GLU A 1 114 ? -10.896 -14.867 -6.245 1.00 96.06 114 GLU A CA 1
ATOM 930 C C . GLU A 1 114 ? -11.003 -13.974 -5.000 1.00 96.06 114 GLU A C 1
ATOM 932 O O . GLU A 1 114 ? -12.108 -13.612 -4.594 1.00 96.06 114 GLU A O 1
ATOM 937 N N . GLU A 1 115 ? -9.869 -13.572 -4.422 1.00 94.94 115 GLU A N 1
ATOM 938 C CA . GLU A 1 115 ? -9.798 -12.704 -3.245 1.00 94.94 115 GLU A CA 1
ATOM 939 C C . GLU A 1 115 ? -8.617 -11.735 -3.356 1.00 94.94 115 GLU A C 1
ATOM 941 O O . GLU A 1 115 ? -7.517 -12.118 -3.754 1.00 94.94 115 GLU A O 1
ATOM 946 N N . VAL A 1 116 ? -8.840 -10.477 -2.971 1.00 94.31 116 VAL A N 1
ATOM 947 C CA . VAL A 1 116 ? -7.797 -9.450 -2.898 1.00 94.31 116 VAL A CA 1
ATOM 948 C C . VAL A 1 116 ? -7.920 -8.648 -1.611 1.00 94.31 116 VAL A C 1
ATOM 950 O O . VAL A 1 116 ? -9.017 -8.300 -1.173 1.00 94.31 116 VAL A O 1
ATOM 953 N N . GLU A 1 117 ? -6.772 -8.358 -1.016 1.00 94.56 117 GLU A N 1
ATOM 954 C CA . GLU A 1 117 ? -6.622 -7.486 0.141 1.00 94.56 117 GLU A CA 1
ATOM 955 C C . GLU A 1 117 ? -5.971 -6.165 -0.283 1.00 94.56 117 GLU A C 1
ATOM 957 O O . GLU A 1 117 ? -4.981 -6.166 -1.022 1.00 94.56 117 GLU A O 1
ATOM 962 N N . LEU A 1 118 ? -6.467 -5.041 0.252 1.00 95.12 118 LEU A N 1
ATOM 963 C CA . LEU A 1 118 ? -5.953 -3.705 -0.062 1.00 95.12 118 LEU A CA 1
ATOM 964 C C . LEU A 1 118 ? -4.440 -3.570 0.120 1.00 95.12 118 LEU A C 1
ATOM 966 O O . LEU A 1 118 ? -3.798 -2.875 -0.662 1.00 95.12 118 LEU A O 1
ATOM 970 N N . GLY A 1 119 ? -3.856 -4.220 1.130 1.00 95.25 119 GLY A N 1
ATOM 971 C CA . GLY A 1 119 ? -2.419 -4.148 1.369 1.00 95.25 119 GLY A CA 1
ATOM 972 C C . GLY A 1 119 ? -1.584 -4.766 0.254 1.00 95.25 119 GLY A C 1
ATOM 973 O O . GLY A 1 119 ? -0.620 -4.146 -0.191 1.00 95.25 119 GLY A O 1
ATOM 974 N N . ALA A 1 120 ? -1.963 -5.947 -0.240 1.00 95.75 120 ALA A N 1
ATOM 975 C CA . ALA A 1 120 ? -1.245 -6.600 -1.335 1.00 95.75 120 ALA A CA 1
ATOM 976 C C . ALA A 1 120 ? -1.318 -5.773 -2.626 1.00 95.75 120 ALA A C 1
ATOM 978 O O . ALA A 1 120 ? -0.291 -5.540 -3.268 1.00 95.75 120 ALA A O 1
ATOM 979 N N . GLU A 1 121 ? -2.509 -5.266 -2.953 1.00 94.94 121 GLU A N 1
ATOM 980 C CA . GLU A 1 121 ? -2.724 -4.424 -4.131 1.00 94.94 121 GLU A CA 1
ATOM 981 C C . GLU A 1 121 ? -1.972 -3.091 -4.029 1.00 94.94 121 GLU A C 1
ATOM 983 O O . GLU A 1 121 ? -1.277 -2.693 -4.961 1.00 94.94 121 GLU A O 1
ATOM 988 N N . ALA A 1 122 ? -2.018 -2.426 -2.872 1.00 94.94 122 ALA A N 1
ATOM 989 C CA . ALA A 1 122 ? -1.330 -1.154 -2.679 1.00 94.94 122 ALA A CA 1
ATOM 990 C C . ALA A 1 122 ? 0.201 -1.287 -2.782 1.00 94.94 122 ALA A C 1
ATOM 992 O O . ALA A 1 122 ? 0.867 -0.404 -3.330 1.00 94.94 122 ALA A O 1
ATOM 993 N N . VAL A 1 123 ? 0.777 -2.396 -2.298 1.00 94.94 123 VAL A N 1
ATOM 994 C CA . VAL A 1 123 ? 2.211 -2.668 -2.483 1.00 94.94 123 VAL A CA 1
ATOM 995 C C . VAL A 1 123 ? 2.527 -2.948 -3.954 1.00 94.94 123 VAL A C 1
ATOM 997 O O . VAL A 1 123 ? 3.526 -2.430 -4.457 1.00 94.94 123 VAL A O 1
ATOM 1000 N N . LEU A 1 124 ? 1.690 -3.713 -4.665 1.00 94.69 124 LEU A N 1
ATOM 1001 C CA . LEU A 1 124 ? 1.856 -3.955 -6.102 1.00 94.69 124 LEU A CA 1
ATOM 1002 C C . LEU A 1 124 ? 1.855 -2.646 -6.900 1.00 94.69 124 LEU A C 1
ATOM 1004 O O . LEU A 1 124 ? 2.745 -2.435 -7.729 1.00 94.69 124 LEU A O 1
ATOM 1008 N N . ASP A 1 125 ? 0.916 -1.751 -6.604 1.00 92.50 125 ASP A N 1
ATOM 1009 C CA . ASP A 1 125 ? 0.809 -0.429 -7.220 1.00 92.50 125 ASP A CA 1
ATOM 1010 C C . ASP A 1 125 ? 2.062 0.408 -7.007 1.00 92.50 125 ASP A C 1
ATOM 1012 O O . ASP A 1 125 ? 2.599 0.996 -7.953 1.00 92.50 125 ASP A O 1
ATOM 1016 N N . TYR A 1 126 ? 2.560 0.429 -5.771 1.00 92.81 126 TYR A N 1
ATOM 1017 C CA . TYR A 1 126 ? 3.771 1.159 -5.436 1.00 92.81 126 TYR A CA 1
ATOM 1018 C C . TYR A 1 126 ? 4.992 0.585 -6.170 1.00 92.81 126 TYR A C 1
ATOM 1020 O O . TYR A 1 126 ? 5.750 1.327 -6.797 1.00 92.81 126 TYR A O 1
ATOM 1028 N N . VAL A 1 127 ? 5.162 -0.742 -6.171 1.00 92.56 127 VAL A N 1
ATOM 1029 C CA . VAL A 1 127 ? 6.263 -1.426 -6.874 1.00 92.56 127 VAL A CA 1
ATOM 1030 C C . VAL A 1 127 ? 6.206 -1.170 -8.378 1.00 92.56 127 VAL A C 1
ATOM 1032 O O . VAL A 1 127 ? 7.225 -0.843 -8.993 1.00 92.56 127 VAL A O 1
ATOM 1035 N N . ALA A 1 128 ? 5.020 -1.258 -8.980 1.00 91.12 128 ALA A N 1
ATOM 1036 C CA . ALA A 1 128 ? 4.817 -0.940 -10.386 1.00 91.12 128 ALA A CA 1
ATOM 1037 C C . ALA A 1 128 ? 5.170 0.523 -10.694 1.00 91.12 128 ALA A C 1
ATOM 1039 O O . ALA A 1 128 ? 5.741 0.821 -11.750 1.00 91.12 128 ALA A O 1
ATOM 1040 N N . GLU A 1 129 ? 4.852 1.449 -9.785 1.00 89.31 129 GLU A N 1
ATOM 1041 C CA . GLU A 1 129 ? 5.154 2.869 -9.952 1.00 89.31 129 GLU A CA 1
ATOM 1042 C C . GLU A 1 129 ? 6.665 3.116 -9.928 1.00 89.31 129 GLU A C 1
ATOM 1044 O O . GLU A 1 129 ? 7.185 3.827 -10.793 1.00 89.31 129 GLU A O 1
ATOM 1049 N N . GLU A 1 130 ? 7.372 2.484 -8.993 1.00 90.25 130 GLU A N 1
ATOM 1050 C CA . GLU A 1 130 ? 8.827 2.551 -8.860 1.00 90.25 130 GLU A CA 1
ATOM 1051 C C . GLU A 1 130 ? 9.547 1.953 -10.074 1.00 90.25 130 GLU A C 1
ATOM 1053 O O . GLU A 1 130 ? 10.435 2.593 -10.645 1.00 90.25 130 GLU A O 1
ATOM 1058 N N . ILE A 1 131 ? 9.095 0.790 -10.554 1.00 88.00 131 ILE A N 1
ATOM 1059 C CA . ILE A 1 131 ? 9.581 0.182 -11.801 1.00 88.00 131 ILE A CA 1
ATOM 1060 C C . ILE A 1 131 ? 9.382 1.137 -12.980 1.00 88.00 131 ILE A C 1
ATOM 1062 O O . ILE A 1 131 ? 10.298 1.375 -13.772 1.00 88.00 131 ILE A O 1
ATOM 1066 N N . ARG A 1 132 ? 8.194 1.738 -13.102 1.00 85.75 132 ARG A N 1
ATOM 1067 C CA . ARG A 1 132 ? 7.908 2.685 -14.182 1.00 85.75 132 ARG A CA 1
ATOM 1068 C C . ARG A 1 132 ? 8.807 3.923 -14.094 1.00 85.75 132 ARG A C 1
ATOM 1070 O O . ARG A 1 132 ? 9.257 4.399 -15.136 1.00 85.75 132 ARG A O 1
ATOM 1077 N N . LYS A 1 133 ? 9.085 4.447 -12.894 1.00 86.25 133 LYS A N 1
ATOM 1078 C CA . LYS A 1 133 ? 10.025 5.566 -12.690 1.00 86.25 133 LYS A CA 1
ATOM 1079 C C . LYS A 1 133 ? 11.440 5.192 -13.135 1.00 86.25 133 LYS A C 1
ATOM 1081 O O . LYS A 1 133 ? 12.045 5.963 -13.883 1.00 86.25 133 LYS A O 1
ATOM 1086 N N . GLU A 1 134 ? 11.945 4.015 -12.752 1.00 85.38 134 GLU A N 1
ATOM 1087 C CA . GLU A 1 134 ? 13.260 3.532 -13.201 1.00 85.38 134 GLU A CA 1
ATOM 1088 C C . GLU A 1 134 ? 13.321 3.423 -14.729 1.00 85.38 134 GLU A C 1
ATOM 1090 O O . GLU A 1 134 ? 14.214 3.998 -15.357 1.00 85.38 134 GLU A O 1
ATOM 1095 N N . LEU A 1 135 ? 12.346 2.751 -15.345 1.00 82.69 135 LEU A N 1
ATOM 1096 C CA . LEU A 1 135 ? 12.297 2.542 -16.794 1.00 82.69 135 LEU A CA 1
ATOM 1097 C C . LEU A 1 135 ? 12.175 3.866 -17.565 1.00 82.69 135 LEU A C 1
ATOM 1099 O O . LEU A 1 135 ? 12.924 4.094 -18.519 1.00 82.69 135 LEU A O 1
ATOM 1103 N N . ASN A 1 136 ? 11.315 4.784 -17.114 1.00 82.56 136 ASN A N 1
ATOM 1104 C CA . ASN A 1 136 ? 11.165 6.107 -17.724 1.00 82.56 136 ASN A CA 1
ATOM 1105 C C . ASN A 1 136 ? 12.448 6.943 -17.622 1.00 82.56 136 ASN A C 1
ATOM 1107 O O . ASN A 1 136 ? 12.795 7.630 -18.582 1.00 82.56 136 ASN A O 1
ATOM 1111 N N . SER A 1 137 ? 13.178 6.865 -16.501 1.00 83.44 137 SER A N 1
ATOM 1112 C CA . SER A 1 137 ? 14.462 7.568 -16.335 1.00 83.44 137 SER A CA 1
ATOM 1113 C C . SER A 1 137 ? 15.544 7.079 -17.304 1.00 83.44 137 SER A C 1
ATOM 1115 O O . SER A 1 137 ? 16.484 7.804 -17.611 1.00 83.44 137 SER A O 1
ATOM 1117 N N . ARG A 1 138 ? 15.386 5.855 -17.825 1.00 79.81 138 ARG A N 1
ATOM 1118 C CA . ARG A 1 138 ? 16.224 5.251 -18.872 1.00 79.81 138 ARG A CA 1
ATOM 1119 C C . ARG A 1 138 ? 15.655 5.480 -20.279 1.00 79.81 138 ARG A C 1
ATOM 1121 O O . ARG A 1 138 ? 16.121 4.870 -21.237 1.00 79.81 138 ARG A O 1
ATOM 1128 N N . HIS A 1 139 ? 14.638 6.335 -20.409 1.00 78.56 139 HIS A N 1
ATOM 1129 C CA . HIS A 1 139 ? 13.889 6.605 -21.639 1.00 78.56 139 HIS A CA 1
ATOM 1130 C C . HIS A 1 139 ? 13.203 5.373 -22.258 1.00 78.56 139 HIS A C 1
ATOM 1132 O O . HIS A 1 139 ? 12.879 5.366 -23.451 1.00 78.56 139 HIS A O 1
ATOM 1138 N N . TYR A 1 140 ? 12.929 4.338 -21.460 1.00 81.00 140 TYR A N 1
ATOM 1139 C CA . TYR A 1 140 ? 12.142 3.194 -21.903 1.00 81.00 140 TYR A CA 1
ATOM 1140 C C . TYR A 1 140 ? 10.652 3.485 -21.754 1.00 81.00 140 TYR A C 1
ATOM 1142 O O . TYR A 1 140 ? 10.159 3.785 -20.672 1.00 81.00 140 TYR A O 1
ATOM 1150 N N . LYS A 1 141 ? 9.918 3.381 -22.867 1.00 77.06 141 LYS A N 1
ATOM 1151 C CA . LYS A 1 141 ? 8.457 3.486 -22.860 1.00 77.06 141 LYS A CA 1
ATOM 1152 C C . LYS A 1 141 ? 7.855 2.135 -22.510 1.00 77.06 141 LYS A C 1
ATOM 1154 O O . LYS A 1 141 ? 7.978 1.189 -23.287 1.00 77.06 141 LYS A O 1
ATOM 1159 N N . VAL A 1 142 ? 7.159 2.087 -21.385 1.00 80.00 142 VAL A N 1
ATOM 1160 C CA . VAL A 1 142 ? 6.485 0.887 -20.895 1.00 80.00 142 VAL A CA 1
ATOM 1161 C C . VAL A 1 142 ? 4.998 1.001 -21.175 1.00 80.00 142 VAL A C 1
ATOM 1163 O O . VAL A 1 142 ? 4.373 2.012 -20.855 1.00 80.00 142 VAL A O 1
ATOM 1166 N N . ARG A 1 143 ? 4.425 -0.034 -21.784 1.00 83.38 143 ARG A N 1
ATOM 1167 C CA . ARG A 1 143 ? 2.972 -0.201 -21.862 1.00 83.38 143 ARG A CA 1
ATOM 1168 C C . ARG A 1 143 ? 2.519 -1.121 -20.744 1.00 83.38 143 ARG A C 1
ATOM 1170 O O . ARG A 1 143 ? 3.160 -2.139 -20.503 1.00 83.38 143 ARG A O 1
ATOM 1177 N N . LEU A 1 144 ? 1.422 -0.756 -20.099 1.00 85.12 144 LEU A N 1
ATOM 1178 C CA . LEU A 1 144 ? 0.766 -1.584 -19.101 1.00 85.12 144 LEU A CA 1
ATOM 1179 C C . LEU A 1 144 ? -0.522 -2.137 -19.703 1.00 85.12 144 LEU A C 1
ATOM 1181 O O . LEU A 1 144 ? -1.210 -1.453 -20.462 1.00 85.12 144 LEU A O 1
ATOM 1185 N N . GLY A 1 145 ? -0.825 -3.384 -19.385 1.00 86.94 145 GLY A N 1
ATOM 1186 C CA . GLY A 1 145 ? -2.088 -4.022 -19.716 1.00 86.94 145 GLY A CA 1
ATOM 1187 C C . GLY A 1 145 ? -2.390 -5.133 -18.725 1.00 86.94 145 GLY A C 1
ATOM 1188 O O . GLY A 1 145 ? -1.600 -5.402 -17.823 1.00 86.94 145 GLY A O 1
ATOM 1189 N N . GLY A 1 146 ? -3.521 -5.800 -18.905 1.00 89.56 146 GLY A N 1
ATOM 1190 C CA . GLY A 1 146 ? -3.889 -6.900 -18.031 1.00 89.56 146 GLY A CA 1
ATOM 1191 C C . GLY A 1 146 ? -5.169 -7.607 -18.440 1.00 89.56 146 GLY A C 1
ATOM 1192 O O . GLY A 1 146 ? -5.759 -7.303 -19.482 1.00 89.56 146 GLY A O 1
ATOM 1193 N N . ALA A 1 147 ? -5.558 -8.565 -17.609 1.00 90.69 147 ALA A N 1
ATOM 1194 C CA . ALA A 1 147 ? -6.867 -9.203 -17.610 1.00 90.69 147 ALA A CA 1
ATOM 1195 C C . ALA A 1 147 ? -7.502 -9.016 -16.236 1.00 90.69 147 ALA A C 1
ATOM 1197 O O . ALA A 1 147 ? -6.811 -9.074 -15.220 1.00 90.69 147 ALA A O 1
ATOM 1198 N N . TYR A 1 148 ? -8.811 -8.804 -16.238 1.00 91.94 148 TYR A N 1
ATOM 1199 C CA . TYR A 1 148 ? -9.637 -8.780 -15.042 1.00 91.94 148 TYR A CA 1
ATOM 1200 C C . TYR A 1 148 ? -10.104 -10.190 -14.657 1.00 91.94 148 TYR A C 1
ATOM 1202 O O . TYR A 1 148 ? -10.244 -11.026 -15.555 1.00 91.94 148 TYR A O 1
ATOM 1210 N N . PRO A 1 149 ? -10.437 -10.433 -13.375 1.00 93.88 149 PRO A N 1
ATOM 1211 C CA . PRO A 1 149 ? -11.168 -11.633 -12.979 1.00 93.88 149 PRO A CA 1
ATOM 1212 C C . PRO A 1 149 ? -12.582 -11.628 -13.553 1.00 93.88 149 PRO A C 1
ATOM 1214 O O . PRO A 1 149 ? -13.128 -10.574 -13.876 1.00 93.88 149 PRO A O 1
ATOM 1217 N N . ALA A 1 150 ? -13.232 -12.789 -13.614 1.00 90.31 150 ALA A N 1
ATOM 1218 C CA . ALA A 1 150 ? -14.630 -12.879 -14.048 1.00 90.31 150 ALA A CA 1
ATOM 1219 C C . ALA A 1 150 ? -15.620 -12.196 -13.075 1.00 90.31 150 ALA A C 1
ATOM 1221 O O . ALA A 1 150 ? -16.677 -11.724 -13.493 1.00 90.31 150 ALA A O 1
ATOM 1222 N N . ASN A 1 151 ? -15.284 -12.119 -11.783 1.00 90.69 151 ASN A N 1
ATOM 1223 C CA . ASN A 1 151 ? -16.145 -11.558 -10.740 1.00 90.69 151 ASN A CA 1
ATOM 1224 C C . ASN A 1 151 ? -16.247 -10.023 -10.835 1.00 90.69 151 ASN A C 1
ATOM 1226 O O . ASN A 1 151 ? -15.274 -9.315 -10.585 1.00 90.69 151 ASN A O 1
ATOM 1230 N N . LEU A 1 152 ? -17.447 -9.501 -11.113 1.00 88.25 152 LEU A N 1
ATOM 1231 C CA . LEU A 1 152 ? -17.697 -8.065 -11.305 1.00 88.25 152 LEU A CA 1
ATOM 1232 C C . LEU A 1 152 ? -17.366 -7.189 -10.085 1.00 88.25 152 LEU A C 1
ATOM 1234 O O . LEU A 1 152 ? -16.950 -6.044 -10.270 1.00 88.25 152 LEU A O 1
ATOM 1238 N N . THR A 1 153 ? -17.518 -7.703 -8.864 1.00 86.81 153 THR A N 1
ATOM 1239 C CA . THR A 1 153 ? -17.160 -6.977 -7.636 1.00 86.81 153 THR A CA 1
ATOM 1240 C C . THR A 1 153 ? -15.649 -6.785 -7.554 1.00 86.81 153 THR A C 1
ATOM 1242 O O . THR A 1 153 ? -15.185 -5.669 -7.336 1.00 86.81 153 THR A O 1
ATOM 1245 N N . LEU A 1 154 ? -14.868 -7.832 -7.839 1.00 89.88 154 LEU A N 1
ATOM 1246 C CA . LEU A 1 154 ? -13.405 -7.728 -7.911 1.00 89.88 154 LEU A CA 1
ATOM 1247 C C . LEU A 1 154 ? -12.957 -6.837 -9.077 1.00 89.88 154 LEU A C 1
ATOM 1249 O O . LEU A 1 154 ? -12.032 -6.042 -8.931 1.00 89.88 154 LEU A O 1
ATOM 1253 N N . GLN A 1 155 ? -13.646 -6.892 -10.223 1.00 89.94 155 GLN A N 1
ATOM 1254 C CA . GLN A 1 155 ? -13.378 -5.960 -11.324 1.00 89.94 155 GLN A CA 1
ATOM 1255 C C . GLN A 1 155 ? -13.606 -4.506 -10.914 1.00 89.94 155 GLN A C 1
ATOM 1257 O O . GLN A 1 155 ? -12.841 -3.626 -11.301 1.00 89.94 155 GLN A O 1
ATOM 1262 N N . LYS A 1 156 ? -14.692 -4.222 -10.186 1.00 87.56 156 LYS A N 1
ATOM 1263 C CA . LYS A 1 156 ? -14.975 -2.882 -9.659 1.00 87.56 156 LYS A CA 1
ATOM 1264 C C . LYS A 1 156 ? -13.873 -2.450 -8.691 1.00 87.56 156 LYS A C 1
ATOM 1266 O O . LYS A 1 156 ? -13.339 -1.360 -8.857 1.00 87.56 156 LYS A O 1
ATOM 1271 N N . TYR A 1 157 ? -13.494 -3.320 -7.758 1.00 89.56 157 TYR A N 1
ATOM 1272 C CA . TYR A 1 157 ? -12.420 -3.070 -6.800 1.00 89.56 157 TYR A CA 1
ATOM 1273 C C . TYR A 1 157 ? -11.117 -2.646 -7.500 1.00 89.56 157 TYR A C 1
ATOM 1275 O O . TYR A 1 157 ? -10.634 -1.532 -7.299 1.00 89.56 157 TYR A O 1
ATOM 1283 N N . LEU A 1 158 ? -10.610 -3.467 -8.428 1.00 90.56 158 LEU A N 1
ATOM 1284 C CA . LEU A 1 158 ? -9.365 -3.191 -9.161 1.00 90.56 158 LEU A CA 1
ATOM 1285 C C . LEU A 1 158 ? -9.431 -1.909 -10.016 1.00 90.56 158 LEU A C 1
ATOM 1287 O O . LEU A 1 158 ? -8.410 -1.270 -10.264 1.00 90.56 158 LEU A O 1
ATOM 1291 N N . ARG A 1 159 ? -10.625 -1.509 -10.469 1.00 87.69 159 ARG A N 1
ATOM 1292 C CA . ARG A 1 159 ? -10.847 -0.257 -11.219 1.00 87.69 159 ARG A CA 1
ATOM 1293 C C . ARG A 1 159 ? -10.850 0.988 -10.353 1.00 87.69 159 ARG A C 1
ATOM 1295 O O . ARG A 1 159 ? -10.555 2.087 -10.832 1.00 87.69 159 ARG A O 1
ATOM 1302 N N . GLU A 1 160 ? -11.249 0.842 -9.102 1.00 87.19 160 GLU A N 1
ATOM 1303 C CA . GLU A 1 160 ? -11.421 1.969 -8.202 1.00 87.19 160 GLU A CA 1
ATOM 1304 C C . GLU A 1 160 ? -10.193 2.225 -7.331 1.00 87.19 160 GLU A C 1
ATOM 1306 O O . GLU A 1 160 ? -9.951 3.390 -7.022 1.00 87.19 160 GLU A O 1
ATOM 1311 N N . ILE A 1 161 ? -9.412 1.193 -6.990 1.00 87.50 161 ILE A N 1
ATOM 1312 C CA . ILE A 1 161 ? -8.229 1.346 -6.127 1.00 87.50 161 ILE A CA 1
ATOM 1313 C C . ILE A 1 161 ? -6.962 0.639 -6.624 1.00 87.50 161 ILE A C 1
ATOM 1315 O O . ILE A 1 161 ? -5.888 1.014 -6.181 1.00 87.50 161 ILE A O 1
ATOM 1319 N N . GLY A 1 162 ? -7.070 -0.336 -7.530 1.00 86.12 162 GLY A N 1
ATOM 1320 C CA . GLY A 1 162 ? -5.924 -1.152 -7.945 1.00 86.12 162 GLY A CA 1
ATOM 1321 C C . GLY A 1 162 ? -5.104 -0.598 -9.110 1.00 86.12 162 GLY A C 1
ATOM 1322 O O . GLY A 1 162 ? -5.306 0.525 -9.587 1.00 86.12 162 GLY A O 1
ATOM 1323 N N . ILE A 1 163 ? -4.243 -1.449 -9.668 1.00 84.81 163 ILE A N 1
ATOM 1324 C CA . ILE A 1 163 ? -3.238 -1.072 -10.672 1.00 84.81 163 ILE A CA 1
ATOM 1325 C C . ILE A 1 163 ? -3.821 -0.429 -11.926 1.00 84.81 163 ILE A C 1
ATOM 1327 O O . ILE A 1 163 ? -3.215 0.443 -12.558 1.00 84.81 163 ILE A O 1
ATOM 1331 N N . VAL A 1 164 ? -5.047 -0.803 -12.280 1.00 82.88 164 VAL A N 1
ATOM 1332 C CA . VAL A 1 164 ? -5.757 -0.196 -13.406 1.00 82.88 164 VAL A CA 1
ATOM 1333 C C . VAL A 1 164 ? -6.101 1.263 -13.106 1.00 82.88 164 VAL A C 1
ATOM 1335 O O . VAL A 1 164 ? -5.866 2.131 -13.954 1.00 82.88 164 VAL A O 1
ATOM 1338 N N . HIS A 1 165 ? -6.586 1.543 -11.894 1.00 83.25 165 HIS A N 1
ATOM 1339 C CA . HIS A 1 165 ? -6.849 2.896 -11.417 1.00 83.25 165 HIS A CA 1
ATOM 1340 C C . HIS A 1 165 ? -5.572 3.730 -11.385 1.00 83.25 165 HIS A C 1
ATOM 1342 O O . HIS A 1 165 ? -5.517 4.818 -11.965 1.00 83.25 165 HIS A O 1
ATOM 1348 N N . LYS A 1 166 ? -4.535 3.190 -10.736 1.00 84.06 166 LYS A N 1
ATOM 1349 C CA . LYS A 1 166 ? -3.266 3.871 -10.470 1.00 84.06 166 LYS A CA 1
ATOM 1350 C C . LYS A 1 166 ? -2.591 4.372 -11.745 1.00 84.06 166 LYS A C 1
ATOM 1352 O O . LYS A 1 166 ? -2.042 5.476 -11.774 1.00 84.06 166 LYS A O 1
ATOM 1357 N N . PHE A 1 167 ? -2.654 3.585 -12.818 1.00 81.88 167 PHE A N 1
ATOM 1358 C CA . PHE A 1 167 ? -2.033 3.928 -14.098 1.00 81.88 167 PHE A CA 1
ATOM 1359 C C . PHE A 1 167 ? -2.994 4.492 -15.146 1.00 81.88 167 PHE A C 1
ATOM 1361 O O . PHE A 1 167 ? -2.537 4.832 -16.239 1.00 81.88 167 PHE A O 1
ATOM 1368 N N . GLY A 1 168 ? -4.287 4.626 -14.832 1.00 76.94 168 GLY A N 1
ATOM 1369 C CA . GLY A 1 168 ? -5.291 5.154 -15.758 1.00 76.94 168 GLY A CA 1
ATOM 1370 C C . GLY A 1 168 ? -5.353 4.367 -17.068 1.00 76.94 168 GLY A C 1
ATOM 1371 O O . GLY A 1 168 ? -5.392 4.963 -18.144 1.00 76.94 168 GLY A O 1
ATOM 1372 N N . ILE A 1 169 ? -5.276 3.035 -16.985 1.00 80.44 169 ILE A N 1
ATOM 1373 C CA . ILE A 1 169 ? -5.241 2.164 -18.165 1.00 80.44 169 ILE A CA 1
ATOM 1374 C C . ILE A 1 169 ? -6.587 2.266 -18.894 1.00 80.44 169 ILE A C 1
ATOM 1376 O O . ILE A 1 169 ? -7.638 2.046 -18.300 1.00 80.44 169 ILE A O 1
ATOM 1380 N N . GLU A 1 170 ? -6.559 2.599 -20.188 1.00 73.25 170 GLU A N 1
ATOM 1381 C CA . GLU A 1 170 ? -7.775 2.707 -20.999 1.00 73.25 170 GLU A CA 1
ATOM 1382 C C . GLU A 1 170 ? -8.479 1.348 -21.132 1.00 73.25 170 GLU A C 1
ATOM 1384 O O . GLU A 1 170 ? -7.950 0.393 -21.711 1.00 73.25 170 GLU A O 1
ATOM 1389 N N . GLU A 1 171 ? -9.711 1.279 -20.634 1.00 71.69 171 GLU A N 1
ATOM 1390 C CA . GLU A 1 171 ? -10.574 0.107 -20.748 1.00 71.69 171 GLU A CA 1
ATOM 1391 C C . GLU A 1 171 ? -11.319 0.120 -22.089 1.00 71.69 171 GLU A C 1
ATOM 1393 O O . GLU A 1 171 ? -12.038 1.064 -22.425 1.00 71.69 171 GLU A O 1
ATOM 1398 N N . ARG A 1 172 ? -11.191 -0.953 -22.876 1.00 64.56 172 ARG A N 1
ATOM 1399 C CA . ARG A 1 172 ? -11.982 -1.115 -24.104 1.00 64.56 172 ARG A CA 1
ATOM 1400 C C . ARG A 1 172 ? -13.345 -1.718 -23.776 1.00 64.56 172 ARG A C 1
ATOM 1402 O O . ARG A 1 172 ? -13.410 -2.834 -23.276 1.00 64.56 172 ARG A O 1
ATOM 1409 N N . GLY A 1 173 ? -14.419 -1.020 -24.149 1.00 56.78 173 GLY A N 1
ATOM 1410 C CA . GLY A 1 173 ? -15.777 -1.579 -24.171 1.00 56.78 173 GLY A CA 1
ATOM 1411 C C . GLY A 1 173 ? -16.600 -1.414 -22.892 1.00 56.78 173 GLY A C 1
ATOM 1412 O O . GLY A 1 173 ? -17.664 -2.017 -22.801 1.00 56.78 173 GLY A O 1
ATOM 1413 N N . PHE A 1 174 ? -16.161 -0.594 -21.934 1.00 57.38 174 PHE A N 1
ATOM 1414 C CA . PHE A 1 174 ? -16.929 -0.292 -20.724 1.00 57.38 174 PHE A CA 1
ATOM 1415 C C . PHE A 1 174 ? -17.387 1.171 -20.708 1.00 57.38 174 PHE A C 1
ATOM 1417 O O . PHE A 1 174 ? -16.604 2.086 -20.957 1.00 57.38 174 PHE A O 1
ATOM 1424 N N . LEU A 1 175 ? -18.669 1.399 -20.412 1.00 51.69 175 LEU A N 1
ATOM 1425 C CA . LEU A 1 175 ? -19.183 2.734 -20.112 1.00 51.69 175 LEU A CA 1
ATOM 1426 C C . LEU A 1 175 ? -18.716 3.107 -18.702 1.00 51.69 175 LEU A C 1
ATOM 1428 O O . LEU A 1 175 ? -18.895 2.314 -17.778 1.00 51.69 175 LEU A O 1
ATOM 1432 N N . GLN A 1 176 ? -18.115 4.291 -18.531 1.00 54.50 176 GLN A N 1
ATOM 1433 C CA . GLN A 1 176 ? -17.749 4.809 -17.210 1.00 54.50 176 GLN A CA 1
ATOM 1434 C C . GLN A 1 176 ? -19.006 4.902 -16.337 1.00 54.50 176 GLN A C 1
ATOM 1436 O O . GLN A 1 176 ? -19.797 5.838 -16.455 1.00 54.50 176 GLN A O 1
ATOM 1441 N N . GLY A 1 177 ? -19.200 3.911 -15.469 1.00 55.78 177 GLY A N 1
ATOM 1442 C CA . GLY A 1 177 ? -20.143 4.001 -14.366 1.00 55.78 177 GLY A CA 1
ATOM 1443 C C . GLY A 1 177 ? -19.697 5.087 -13.388 1.00 55.78 177 GLY A C 1
ATOM 1444 O O . GLY A 1 177 ? -18.520 5.447 -13.313 1.00 55.78 177 GLY A O 1
ATOM 1445 N N . ARG A 1 178 ? -20.646 5.638 -12.630 1.00 57.81 178 ARG A N 1
ATOM 1446 C CA . ARG A 1 178 ? -20.341 6.593 -11.561 1.00 57.81 178 ARG A CA 1
ATOM 1447 C C . ARG A 1 178 ? -19.489 5.877 -10.508 1.00 57.81 178 ARG A C 1
ATOM 1449 O O . ARG A 1 178 ? -19.921 4.851 -9.999 1.00 57.81 178 ARG A O 1
ATOM 1456 N N . ARG A 1 179 ? -18.306 6.418 -10.182 1.00 64.69 179 ARG A N 1
ATOM 1457 C CA . ARG A 1 179 ? -17.489 5.918 -9.062 1.00 64.69 179 ARG A CA 1
ATOM 1458 C C . ARG A 1 179 ? -18.330 5.924 -7.796 1.00 64.69 179 ARG A C 1
ATOM 1460 O O . ARG A 1 179 ? -18.899 6.964 -7.448 1.00 64.69 179 ARG A O 1
ATOM 1467 N N . SER A 1 180 ? -18.399 4.782 -7.134 1.00 73.38 180 SER A N 1
ATOM 1468 C CA . SER A 1 180 ? -19.252 4.600 -5.967 1.00 73.38 180 SER A CA 1
ATOM 1469 C C . SER A 1 180 ? -18.463 4.317 -4.700 1.00 73.38 180 SER A C 1
ATOM 1471 O O . SER A 1 180 ? -19.011 4.482 -3.616 1.00 73.38 180 SER A O 1
ATOM 1473 N N . SER A 1 181 ? -17.165 4.034 -4.778 1.00 81.31 181 SER A N 1
ATOM 1474 C CA . SER A 1 181 ? -16.299 3.994 -3.595 1.00 81.31 181 SER A CA 1
ATOM 1475 C C . SER A 1 181 ? -15.796 5.368 -3.148 1.00 81.31 181 SER A C 1
ATOM 1477 O O . SER A 1 181 ? -15.914 6.376 -3.855 1.00 81.31 181 SER A O 1
ATOM 1479 N N . LEU A 1 182 ? -15.286 5.422 -1.918 1.00 85.50 182 LEU A N 1
ATOM 1480 C CA . LEU A 1 182 ? -14.395 6.481 -1.442 1.00 85.50 182 LEU A CA 1
ATOM 1481 C C . LEU A 1 182 ? -12.987 5.905 -1.350 1.00 85.50 182 LEU A C 1
ATOM 1483 O O . LEU A 1 182 ? -12.815 4.792 -0.860 1.00 85.50 182 LEU A O 1
ATOM 1487 N N . THR A 1 183 ? -11.998 6.669 -1.803 1.00 90.00 183 THR A N 1
ATOM 1488 C CA . THR A 1 183 ? -10.594 6.271 -1.752 1.00 90.00 183 THR A CA 1
ATOM 1489 C C . THR A 1 183 ? -9.756 7.336 -1.060 1.00 90.00 183 THR A C 1
ATOM 1491 O O . THR A 1 183 ? -10.058 8.532 -1.112 1.00 90.00 183 THR A O 1
ATOM 1494 N N . PHE A 1 184 ? -8.695 6.892 -0.399 1.00 90.81 184 PHE A N 1
ATOM 1495 C CA . PHE A 1 184 ? -7.692 7.735 0.231 1.00 90.81 184 PHE A CA 1
ATOM 1496 C C . PHE A 1 184 ? -6.317 7.185 -0.099 1.00 90.81 184 PHE A C 1
ATOM 1498 O O . PHE A 1 184 ? -6.092 5.990 0.030 1.00 90.81 184 PHE A O 1
ATOM 1505 N N . GLU A 1 185 ? -5.392 8.048 -0.496 1.00 90.94 185 GLU A N 1
ATOM 1506 C CA . GLU A 1 185 ? -4.017 7.645 -0.761 1.00 90.94 185 GLU A CA 1
ATOM 1507 C C . GLU A 1 185 ? -3.074 8.790 -0.392 1.00 90.94 185 GLU A C 1
ATOM 1509 O O . GLU A 1 185 ? -3.171 9.904 -0.925 1.00 90.94 185 GLU A O 1
ATOM 1514 N N . LYS A 1 186 ? -2.165 8.526 0.548 1.00 90.12 186 LYS A N 1
ATOM 1515 C CA . LYS A 1 186 ? -1.081 9.436 0.931 1.00 90.12 186 LYS A CA 1
ATOM 1516 C C . LYS A 1 186 ? 0.179 8.640 1.192 1.00 90.12 186 LYS A C 1
ATOM 1518 O O . LYS A 1 186 ? 0.122 7.623 1.864 1.00 90.12 186 LYS A O 1
ATOM 1523 N N . GLY A 1 187 ? 1.310 9.121 0.696 1.00 85.19 187 GLY A N 1
ATOM 1524 C CA . GLY A 1 187 ? 2.614 8.536 0.983 1.00 85.19 187 GLY A CA 1
ATOM 1525 C C . GLY A 1 187 ? 3.590 9.562 1.521 1.00 85.19 187 GLY A C 1
ATOM 1526 O O . GLY A 1 187 ? 3.282 10.761 1.563 1.00 85.19 187 GLY A O 1
ATOM 1527 N N . SER A 1 188 ? 4.768 9.091 1.910 1.00 81.88 188 SER A N 1
ATOM 1528 C CA . SER A 1 188 ? 5.862 9.968 2.292 1.00 81.88 188 SER A CA 1
ATOM 1529 C C . SER A 1 188 ? 6.273 10.869 1.121 1.00 81.88 188 SER A C 1
ATOM 1531 O O . SER A 1 188 ? 6.174 10.516 -0.057 1.00 81.88 188 SER A O 1
ATOM 1533 N N . VAL A 1 189 ? 6.723 12.077 1.444 1.00 73.75 189 VAL A N 1
ATOM 1534 C CA . VAL A 1 189 ? 7.298 13.016 0.475 1.00 73.75 189 VAL A CA 1
ATOM 1535 C C . VAL A 1 189 ? 8.740 13.305 0.846 1.00 73.75 189 VAL A C 1
ATOM 1537 O O . VAL A 1 189 ? 9.117 13.275 2.016 1.00 73.75 189 VAL A O 1
ATOM 1540 N N . SER A 1 190 ? 9.556 13.609 -0.165 1.00 58.00 190 SER A N 1
ATOM 1541 C CA . SER A 1 190 ? 10.942 14.022 0.055 1.00 58.00 190 SER A CA 1
ATOM 1542 C C . SER A 1 190 ? 11.001 15.181 1.055 1.00 58.00 190 SER A C 1
ATOM 1544 O O . SER A 1 190 ? 10.245 16.149 0.934 1.00 58.00 190 SER A O 1
ATOM 1546 N N . ALA A 1 191 ? 11.931 15.095 2.013 1.00 50.59 191 ALA A N 1
ATOM 1547 C CA . ALA A 1 191 ? 12.090 16.029 3.131 1.00 50.59 191 ALA A CA 1
ATOM 1548 C C . ALA A 1 191 ? 12.180 17.512 2.712 1.00 50.59 191 ALA A C 1
ATOM 1550 O O . ALA A 1 191 ? 11.868 18.398 3.506 1.00 50.59 191 ALA A O 1
ATOM 1551 N N . ILE A 1 192 ? 12.536 17.791 1.453 1.00 46.41 192 ILE A N 1
ATOM 1552 C CA . ILE A 1 192 ? 12.611 19.137 0.863 1.00 46.41 192 ILE A CA 1
ATOM 1553 C C . ILE A 1 192 ? 11.231 19.835 0.820 1.00 46.41 192 ILE A C 1
ATOM 1555 O O . ILE A 1 192 ? 11.168 21.061 0.817 1.00 46.41 192 ILE A O 1
ATOM 1559 N N . PHE A 1 193 ? 10.124 19.084 0.851 1.00 49.47 193 PHE A N 1
ATOM 1560 C CA . PHE A 1 193 ? 8.749 19.605 0.772 1.00 49.47 193 PHE A CA 1
ATOM 1561 C C . PHE A 1 193 ? 7.982 19.560 2.109 1.00 49.47 193 PHE A C 1
ATOM 1563 O O . PHE A 1 193 ? 6.767 19.739 2.134 1.00 49.47 193 PHE A O 1
ATOM 1570 N N . SER A 1 194 ? 8.671 19.304 3.224 1.00 53.31 194 SER A N 1
ATOM 1571 C CA . SER A 1 194 ? 8.054 18.900 4.501 1.00 53.31 194 SER A CA 1
ATOM 1572 C C . SER A 1 194 ? 7.366 20.013 5.308 1.00 53.31 194 SER A C 1
ATOM 1574 O O . SER A 1 194 ? 6.649 19.705 6.261 1.00 53.31 194 SER A O 1
ATOM 1576 N N . ARG A 1 195 ? 7.533 21.291 4.937 1.00 52.44 195 ARG A N 1
ATOM 1577 C CA . ARG A 1 195 ? 6.853 22.430 5.580 1.00 52.44 195 ARG A CA 1
ATOM 1578 C C . ARG A 1 195 ? 6.075 23.252 4.564 1.00 52.44 195 ARG A C 1
ATOM 1580 O O . ARG A 1 195 ? 6.629 23.698 3.561 1.00 52.44 195 ARG A O 1
ATOM 1587 N N . ASN A 1 196 ? 4.796 23.479 4.851 1.00 56.47 196 ASN A N 1
ATOM 1588 C CA . ASN A 1 196 ? 3.969 24.397 4.076 1.00 56.47 196 ASN A CA 1
ATOM 1589 C C . ASN A 1 196 ? 4.134 25.849 4.571 1.00 56.47 196 ASN A C 1
ATOM 1591 O O . ASN A 1 196 ? 4.725 26.112 5.619 1.00 56.47 196 ASN A O 1
ATOM 1595 N N . SER A 1 197 ? 3.587 26.809 3.823 1.00 51.69 197 SER A N 1
ATOM 1596 C CA . SER A 1 197 ? 3.610 28.245 4.155 1.00 51.69 197 SER A CA 1
ATOM 1597 C C . SER A 1 197 ? 2.895 28.608 5.466 1.00 51.69 197 SER A C 1
ATOM 1599 O O . SER A 1 197 ? 3.011 29.743 5.920 1.00 51.69 197 SER A O 1
ATOM 1601 N N . VAL A 1 198 ? 2.175 27.659 6.072 1.00 56.69 198 VAL A N 1
ATOM 1602 C CA . VAL A 1 198 ? 1.413 27.807 7.323 1.00 56.69 198 VAL A CA 1
ATOM 1603 C C . VAL A 1 198 ? 2.175 27.204 8.520 1.00 56.69 198 VAL A C 1
ATOM 1605 O O . VAL A 1 198 ? 1.713 27.276 9.652 1.00 56.69 198 VAL A O 1
ATOM 1608 N N . GLY A 1 199 ? 3.368 26.638 8.299 1.00 57.31 199 GLY A N 1
ATOM 1609 C CA . GLY A 1 199 ? 4.224 26.090 9.354 1.00 57.31 199 GLY A CA 1
ATOM 1610 C C . GLY A 1 199 ? 3.832 24.697 9.855 1.00 57.31 199 GLY A C 1
ATOM 1611 O O . GLY A 1 199 ? 4.504 24.189 10.749 1.00 57.31 199 GLY A O 1
ATOM 1612 N N . GLN A 1 200 ? 2.807 24.066 9.274 1.00 59.53 200 GLN A N 1
ATOM 1613 C CA . GLN A 1 200 ? 2.442 22.682 9.589 1.00 59.53 200 GLN A CA 1
ATOM 1614 C C . GLN A 1 200 ? 3.437 21.711 8.957 1.00 59.53 200 GLN A C 1
ATOM 1616 O O . GLN A 1 200 ? 3.906 21.919 7.828 1.00 59.53 200 GLN A O 1
ATOM 1621 N N . THR A 1 201 ? 3.727 20.630 9.677 1.00 77.50 201 THR A N 1
ATOM 1622 C CA . THR A 1 201 ? 4.479 19.510 9.109 1.00 77.50 201 THR A CA 1
ATOM 1623 C C . THR A 1 201 ? 3.607 18.748 8.109 1.00 77.50 201 THR A C 1
ATOM 1625 O O . THR A 1 201 ? 2.380 18.703 8.222 1.00 77.50 201 THR A O 1
ATOM 1628 N N . TYR A 1 202 ? 4.222 18.137 7.095 1.00 81.25 202 TYR A N 1
ATOM 1629 C CA . TYR A 1 202 ? 3.492 17.299 6.138 1.00 81.25 202 TYR A CA 1
AT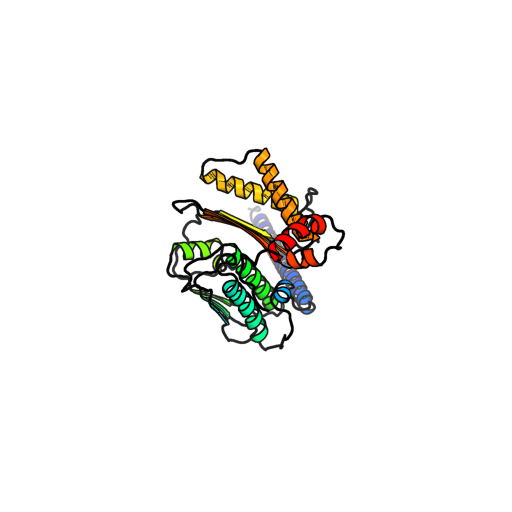OM 1630 C C . TYR A 1 202 ? 2.689 16.183 6.832 1.00 81.25 202 TYR A C 1
ATOM 1632 O O . TYR A 1 202 ? 1.549 15.920 6.450 1.00 81.25 202 TYR A O 1
ATOM 1640 N N . ASN A 1 203 ? 3.238 15.592 7.896 1.00 83.50 203 ASN A N 1
ATOM 1641 C CA . ASN A 1 203 ? 2.581 14.524 8.649 1.00 83.50 203 ASN A CA 1
ATOM 1642 C C . ASN A 1 203 ? 1.306 15.016 9.339 1.00 83.50 203 ASN A C 1
ATOM 1644 O O . ASN A 1 203 ? 0.279 14.354 9.233 1.00 83.50 203 ASN A O 1
ATOM 1648 N N . GLU A 1 204 ? 1.307 16.211 9.939 1.00 85.81 204 GLU A N 1
ATOM 1649 C CA . GLU A 1 204 ? 0.083 16.820 10.488 1.00 85.81 204 GLU A CA 1
ATOM 1650 C C . GLU A 1 204 ? -1.005 16.990 9.419 1.00 85.81 204 GLU A C 1
ATOM 1652 O O . GLU A 1 204 ? -2.183 16.719 9.666 1.00 85.81 204 GLU A O 1
ATOM 1657 N N . VAL A 1 205 ? -0.623 17.410 8.208 1.00 88.38 205 VAL A N 1
ATOM 1658 C CA . VAL A 1 205 ? -1.562 17.542 7.085 1.00 88.38 205 VAL A CA 1
ATOM 1659 C C . VAL A 1 205 ? -2.136 16.179 6.700 1.00 88.38 205 VAL A C 1
ATOM 1661 O O . VAL A 1 205 ? -3.348 16.062 6.518 1.00 88.38 205 VAL A O 1
ATOM 1664 N N . VAL A 1 206 ? -1.295 15.147 6.597 1.00 90.38 206 VAL A N 1
ATOM 1665 C CA . VAL A 1 206 ? -1.731 13.784 6.260 1.00 90.38 206 VAL A CA 1
ATOM 1666 C C . VAL A 1 206 ? -2.648 13.210 7.337 1.00 90.38 206 VAL A C 1
ATOM 1668 O O . VAL A 1 206 ? -3.696 12.666 6.995 1.00 90.38 206 VAL A O 1
ATOM 1671 N N . ILE A 1 207 ? -2.318 13.392 8.617 1.00 92.31 207 ILE A N 1
ATOM 1672 C CA . ILE A 1 207 ? -3.135 12.944 9.751 1.00 92.31 207 ILE A CA 1
ATOM 1673 C C . ILE A 1 207 ? -4.524 13.588 9.695 1.00 92.31 207 ILE A C 1
ATOM 1675 O O . ILE A 1 207 ? -5.534 12.886 9.748 1.00 92.31 207 ILE A O 1
ATOM 1679 N N . ASN A 1 208 ? -4.596 14.909 9.511 1.00 92.69 208 ASN A N 1
ATOM 1680 C CA . ASN A 1 208 ? -5.873 15.615 9.404 1.00 92.69 208 ASN A CA 1
ATOM 1681 C C . ASN A 1 208 ? -6.689 15.151 8.187 1.00 92.69 208 ASN A C 1
ATOM 1683 O O . ASN A 1 208 ? -7.900 14.953 8.284 1.00 92.69 208 ASN A O 1
ATOM 1687 N N . GLN A 1 209 ? -6.037 14.940 7.040 1.00 94.81 209 GLN A N 1
ATOM 1688 C CA . GLN A 1 209 ? -6.697 14.421 5.839 1.00 94.81 209 GLN A CA 1
ATOM 1689 C C . GLN A 1 209 ? -7.228 13.000 6.048 1.00 94.81 209 GLN A C 1
ATOM 1691 O O . GLN A 1 209 ? -8.329 12.695 5.595 1.00 94.81 209 GLN A O 1
ATOM 1696 N N . PHE A 1 210 ? -6.484 12.152 6.755 1.00 95.56 210 PHE A N 1
ATOM 1697 C CA . PHE A 1 210 ? -6.910 10.797 7.078 1.00 95.56 210 PHE A CA 1
ATOM 1698 C C . PHE A 1 210 ? -8.101 10.788 8.044 1.00 95.56 210 PHE A C 1
ATOM 1700 O O . PHE A 1 210 ? -9.097 10.121 7.778 1.00 95.56 210 PHE A O 1
ATOM 1707 N N . VAL A 1 211 ? -8.066 11.585 9.117 1.00 95.75 211 VAL A N 1
ATOM 1708 C CA . VAL A 1 211 ? -9.207 11.728 10.042 1.00 95.75 211 VAL A CA 1
ATOM 1709 C C . VAL A 1 211 ? -10.457 12.208 9.297 1.00 95.75 211 VAL A C 1
ATOM 1711 O O . VAL A 1 211 ? -11.542 11.660 9.496 1.00 95.75 211 VAL A O 1
ATOM 1714 N N . ASN A 1 212 ? -10.307 13.173 8.385 1.00 95.25 212 ASN A N 1
ATOM 1715 C CA . ASN A 1 212 ? -11.410 13.638 7.542 1.00 95.25 212 ASN A CA 1
ATOM 1716 C C . ASN A 1 212 ? -11.935 12.540 6.608 1.00 95.25 212 ASN A C 1
ATOM 1718 O O . ASN A 1 212 ? -13.147 12.424 6.426 1.00 95.25 212 ASN A O 1
ATOM 1722 N N . TYR A 1 213 ? -11.055 11.710 6.043 1.00 95.12 213 TYR A N 1
ATOM 1723 C CA . TYR A 1 213 ? -11.462 10.556 5.243 1.00 95.12 213 TYR A CA 1
ATOM 1724 C C . TYR A 1 213 ? -12.294 9.558 6.060 1.00 95.12 213 TYR A C 1
ATOM 1726 O O . TYR A 1 213 ? -13.369 9.161 5.610 1.00 95.12 213 TYR A O 1
ATOM 1734 N N . ILE A 1 214 ? -11.866 9.212 7.280 1.00 94.94 214 ILE A N 1
ATOM 1735 C CA . ILE A 1 214 ? -12.642 8.334 8.171 1.00 94.94 214 ILE A CA 1
ATOM 1736 C C . ILE A 1 214 ? -14.002 8.949 8.498 1.00 94.94 214 ILE A C 1
ATOM 1738 O O . ILE A 1 214 ? -15.018 8.257 8.459 1.00 94.94 214 ILE A O 1
ATOM 1742 N N . ASN A 1 215 ? -14.045 10.254 8.763 1.00 94.19 215 ASN A N 1
ATOM 1743 C CA . ASN A 1 215 ? -15.304 10.950 9.000 1.00 94.19 215 ASN A CA 1
ATOM 1744 C C . ASN A 1 215 ? -16.240 10.867 7.784 1.00 94.19 215 ASN A C 1
ATOM 1746 O O . ASN A 1 215 ? -17.401 10.501 7.928 1.00 94.19 215 ASN A O 1
ATOM 1750 N N . THR A 1 216 ? -15.705 11.092 6.581 1.00 92.56 216 THR A N 1
ATOM 1751 C CA . THR A 1 216 ? -16.449 10.975 5.313 1.00 92.56 216 THR A CA 1
ATOM 1752 C C . THR A 1 216 ? -16.966 9.546 5.094 1.00 92.56 216 THR A C 1
ATOM 1754 O O . THR A 1 216 ? -18.059 9.343 4.569 1.00 92.56 216 THR A O 1
ATOM 1757 N N . CYS A 1 217 ? -16.211 8.530 5.523 1.00 91.50 217 CYS A N 1
ATOM 1758 C CA . CYS A 1 217 ? -16.669 7.141 5.485 1.00 91.50 217 CYS A CA 1
ATOM 1759 C C . CYS A 1 217 ? -17.882 6.911 6.403 1.00 91.50 217 CYS A C 1
ATOM 1761 O O . CYS A 1 217 ? -18.822 6.215 6.018 1.00 91.50 217 CYS A O 1
ATOM 1763 N N . LEU A 1 218 ? -17.890 7.512 7.598 1.00 91.00 218 LEU A N 1
ATOM 1764 C CA . LEU A 1 218 ? -18.986 7.390 8.567 1.00 91.00 218 LEU A CA 1
ATOM 1765 C C . LEU A 1 218 ? -20.243 8.168 8.168 1.00 91.00 218 LEU A C 1
ATOM 1767 O O . LEU A 1 218 ? -21.351 7.725 8.489 1.00 91.00 218 LEU A O 1
ATOM 1771 N N . GLU A 1 219 ? -20.096 9.270 7.431 1.00 89.06 219 GLU A N 1
ATOM 1772 C CA . GLU A 1 219 ? -21.222 10.055 6.908 1.00 89.06 219 GLU A CA 1
ATOM 1773 C C . GLU A 1 219 ? -22.167 9.198 6.054 1.00 89.06 219 GLU A C 1
ATOM 1775 O O . GLU A 1 219 ? -23.379 9.410 6.070 1.00 89.06 219 GLU A O 1
ATOM 1780 N N . HIS A 1 220 ? -21.648 8.160 5.386 1.00 81.31 220 HIS A N 1
ATOM 1781 C CA . HIS A 1 220 ? -22.468 7.194 4.650 1.00 81.31 220 HIS A CA 1
ATOM 1782 C C . HIS A 1 220 ? -23.495 6.471 5.542 1.00 81.31 220 HIS A C 1
ATOM 1784 O O . HIS A 1 220 ? -24.563 6.090 5.076 1.00 81.31 220 HIS A O 1
ATOM 1790 N N . SER A 1 221 ? -23.194 6.317 6.832 1.00 84.62 221 SER A N 1
ATOM 1791 C CA . SER A 1 221 ? -24.088 5.740 7.844 1.00 84.62 221 SER A CA 1
ATOM 1792 C C . SER A 1 221 ? -24.744 6.802 8.736 1.00 84.62 221 SER A C 1
ATOM 1794 O O . SER A 1 221 ? -25.200 6.469 9.830 1.00 84.62 221 SER A O 1
ATOM 1796 N N . ALA A 1 222 ? -24.764 8.070 8.302 1.00 87.94 222 ALA A N 1
ATOM 1797 C CA . ALA A 1 222 ? -25.256 9.221 9.065 1.00 87.94 222 ALA A CA 1
ATOM 1798 C C . ALA A 1 222 ? -24.609 9.354 10.460 1.00 87.94 222 ALA A C 1
ATOM 1800 O O . ALA A 1 222 ? -25.266 9.709 11.440 1.00 87.94 222 ALA A O 1
ATOM 1801 N N . ARG A 1 223 ? -23.314 9.031 10.559 1.00 91.69 223 ARG A N 1
ATOM 1802 C CA . ARG A 1 223 ? -22.515 9.131 11.786 1.00 91.69 223 ARG A CA 1
ATOM 1803 C C . ARG A 1 223 ? -21.348 10.087 11.581 1.00 91.69 223 ARG A C 1
ATOM 1805 O O . ARG A 1 223 ? -20.870 10.263 10.468 1.00 91.69 223 ARG A O 1
ATOM 1812 N N . GLU A 1 224 ? -20.863 10.645 12.682 1.00 95.50 224 GLU A N 1
ATOM 1813 C CA . GLU A 1 224 ? -19.681 11.503 12.716 1.00 95.50 224 GLU A CA 1
ATOM 1814 C C . GLU A 1 224 ? -18.764 11.066 1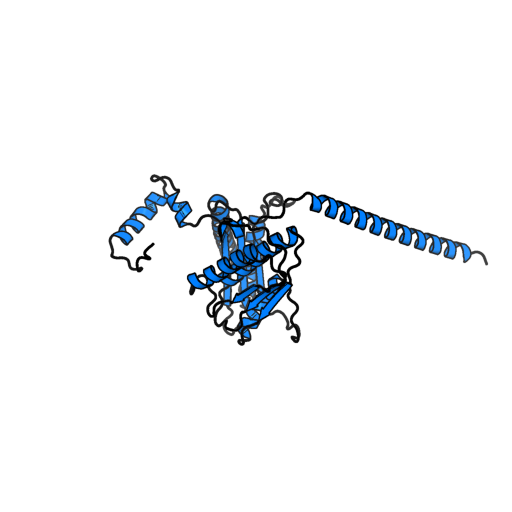3.865 1.00 95.50 224 GLU A C 1
ATOM 1816 O O . GLU A 1 224 ? -19.233 10.567 14.893 1.00 95.50 224 GLU A O 1
ATOM 1821 N N . LEU A 1 225 ? -17.454 11.252 13.703 1.00 94.69 225 LEU A N 1
ATOM 1822 C CA . LEU A 1 225 ? -16.516 11.126 14.812 1.00 94.69 225 LEU A CA 1
ATOM 1823 C C . LEU A 1 225 ? -16.739 12.257 15.825 1.00 94.69 225 LEU A C 1
ATOM 1825 O O . LEU A 1 225 ? -16.840 13.427 15.453 1.00 94.69 225 LEU A O 1
ATOM 1829 N N . THR A 1 226 ? -16.713 11.926 17.116 1.00 96.88 226 THR A N 1
ATOM 1830 C CA . THR A 1 226 ? -16.633 12.949 18.168 1.00 96.88 226 THR A CA 1
ATOM 1831 C C . THR A 1 226 ? -15.269 13.641 18.143 1.00 96.88 226 THR A C 1
ATOM 1833 O O . THR A 1 226 ? -14.316 13.153 17.530 1.00 96.88 226 THR A O 1
ATOM 1836 N N . VAL A 1 227 ? -15.147 14.777 18.831 1.00 96.00 227 VAL A N 1
ATOM 1837 C CA . VAL A 1 227 ? -13.877 15.513 18.934 1.00 96.00 227 VAL A CA 1
ATOM 1838 C C . VAL A 1 227 ? -12.784 14.638 19.557 1.00 96.00 227 VAL A C 1
ATOM 1840 O O . VAL A 1 227 ? -11.659 14.598 19.059 1.00 96.00 227 VAL A O 1
ATOM 1843 N N . GLU A 1 228 ? -13.130 13.873 20.590 1.00 96.44 228 GLU A N 1
ATOM 1844 C CA . GLU A 1 228 ? -12.227 12.948 21.273 1.00 96.44 228 GLU A CA 1
ATOM 1845 C C . GLU A 1 228 ? -11.791 11.821 20.334 1.00 96.44 228 GLU A C 1
ATOM 1847 O O . GLU A 1 228 ? -10.606 11.511 20.261 1.00 96.44 228 GLU A O 1
ATOM 1852 N N . ALA A 1 229 ? -12.721 11.253 19.558 1.00 95.44 229 ALA A N 1
ATOM 1853 C CA . ALA A 1 229 ? -12.406 10.201 18.596 1.00 95.44 229 ALA A CA 1
ATOM 1854 C C . ALA A 1 229 ? -11.494 10.707 17.464 1.00 95.44 229 ALA A C 1
ATOM 1856 O O . ALA A 1 229 ? -10.532 10.024 17.107 1.00 95.44 229 ALA A O 1
ATOM 1857 N N . LYS A 1 230 ? -11.741 11.920 16.940 1.00 95.62 230 LYS A N 1
ATOM 1858 C CA . LYS A 1 230 ? -10.864 12.578 15.953 1.00 95.62 230 LYS A CA 1
ATOM 1859 C C . LYS A 1 230 ? -9.449 12.749 16.514 1.00 95.62 230 LYS A C 1
ATOM 1861 O O . LYS A 1 230 ? -8.481 12.400 15.838 1.00 95.62 230 LYS A O 1
ATOM 1866 N N . TYR A 1 231 ? -9.330 13.218 17.758 1.00 94.62 231 TYR A N 1
ATOM 1867 C CA . TYR A 1 231 ? -8.043 13.368 18.439 1.00 94.62 231 TYR A CA 1
ATOM 1868 C C . TYR A 1 231 ? -7.331 12.024 18.648 1.00 94.62 231 TYR A C 1
ATOM 1870 O O . TYR A 1 231 ? -6.152 11.904 18.323 1.00 94.62 231 TYR A O 1
ATOM 1878 N N . SER A 1 232 ? -8.033 10.996 19.136 1.00 96.19 232 SER A N 1
ATOM 1879 C CA . SER A 1 232 ? -7.460 9.664 19.362 1.00 96.19 232 SER A CA 1
ATOM 1880 C C . SER A 1 232 ? -6.952 9.024 18.073 1.00 96.19 232 SER A C 1
ATOM 1882 O O . SER A 1 232 ? -5.821 8.547 18.045 1.00 96.19 232 SER A O 1
ATOM 1884 N N . ILE A 1 233 ? -7.743 9.054 16.994 1.00 94.44 233 ILE A N 1
ATOM 1885 C CA . ILE A 1 233 ? -7.315 8.535 15.686 1.00 94.44 233 ILE A CA 1
ATOM 1886 C C . ILE A 1 233 ? -6.091 9.307 15.196 1.00 94.44 233 ILE A C 1
ATOM 1888 O O . ILE A 1 233 ? -5.109 8.692 14.785 1.00 94.44 233 ILE A O 1
ATOM 1892 N N . GLY A 1 234 ? -6.124 10.640 15.281 1.00 94.38 234 GLY A N 1
ATOM 1893 C CA . GLY A 1 234 ? -5.002 11.471 14.862 1.00 94.38 234 GLY A CA 1
ATOM 1894 C C . GLY A 1 234 ? -3.717 11.147 15.624 1.00 94.38 234 GLY A C 1
ATOM 1895 O O . GLY A 1 234 ? -2.662 10.986 15.015 1.00 94.38 234 GLY A O 1
ATOM 1896 N N . LYS A 1 235 ? -3.824 10.963 16.944 1.00 93.69 235 LYS A N 1
ATOM 1897 C CA . LYS A 1 235 ? -2.710 10.563 17.805 1.00 93.69 235 LYS A CA 1
ATOM 1898 C C . LYS A 1 235 ? -2.150 9.192 17.421 1.00 93.69 235 LYS A C 1
ATOM 1900 O O . LYS A 1 235 ? -0.943 9.079 17.255 1.00 93.69 235 LYS A O 1
ATOM 1905 N N . TYR A 1 236 ? -2.993 8.172 17.247 1.00 93.75 236 TYR A N 1
ATOM 1906 C CA . TYR A 1 236 ? -2.521 6.824 16.906 1.00 93.75 236 TYR A CA 1
ATOM 1907 C C . TYR A 1 236 ? -1.824 6.775 15.547 1.00 93.75 236 TYR A C 1
ATOM 1909 O O . TYR A 1 236 ? -0.780 6.145 15.416 1.00 93.75 236 TYR A O 1
ATOM 1917 N N . ILE A 1 237 ? -2.366 7.463 14.540 1.00 93.06 237 ILE A N 1
ATOM 1918 C CA . ILE A 1 237 ? -1.734 7.530 13.218 1.00 93.06 237 ILE A CA 1
ATOM 1919 C C . ILE A 1 237 ? -0.419 8.305 13.287 1.00 93.06 237 ILE A C 1
ATOM 1921 O O . ILE A 1 237 ? 0.562 7.866 12.695 1.00 93.06 237 ILE A O 1
ATOM 1925 N N . GLY A 1 238 ? -0.374 9.405 14.045 1.00 90.31 238 GLY A N 1
ATOM 1926 C CA . GLY A 1 238 ? 0.866 10.134 14.308 1.00 90.31 238 GLY A CA 1
ATOM 1927 C C . GLY A 1 238 ? 1.935 9.244 14.936 1.00 90.31 238 GLY A C 1
ATOM 1928 O O . GLY A 1 238 ? 3.031 9.153 14.402 1.00 90.31 238 GLY A O 1
ATOM 1929 N N . GLU A 1 239 ? 1.589 8.490 15.983 1.00 90.44 239 GLU A N 1
ATOM 1930 C CA . GLU A 1 239 ? 2.512 7.546 16.627 1.00 90.44 239 GLU A CA 1
ATOM 1931 C C . GLU A 1 239 ? 3.004 6.455 15.660 1.00 90.44 239 GLU A C 1
ATOM 1933 O O . GLU A 1 239 ? 4.172 6.068 15.706 1.00 90.44 239 GLU A O 1
ATOM 1938 N N . VAL A 1 240 ? 2.150 5.951 14.762 1.00 90.44 240 VAL A N 1
ATOM 1939 C CA . VAL A 1 240 ? 2.562 4.976 13.735 1.00 90.44 240 VAL A CA 1
ATOM 1940 C C . VAL A 1 240 ? 3.548 5.599 12.744 1.00 90.44 240 VAL A C 1
ATOM 1942 O O . VAL A 1 240 ? 4.581 4.993 12.461 1.00 90.44 240 VAL A O 1
ATOM 1945 N N . LEU A 1 241 ? 3.265 6.801 12.237 1.00 89.06 241 LEU A N 1
ATOM 1946 C CA . LEU A 1 241 ? 4.139 7.492 11.285 1.00 89.06 241 LEU A CA 1
ATOM 1947 C C . LEU A 1 241 ? 5.480 7.881 11.915 1.00 89.06 241 LEU A C 1
ATOM 1949 O O . LEU A 1 241 ? 6.524 7.631 11.314 1.00 89.06 241 LEU A O 1
ATOM 1953 N N . ASP A 1 242 ? 5.462 8.395 13.144 1.00 86.06 242 ASP A N 1
ATOM 1954 C CA . ASP A 1 242 ? 6.670 8.738 13.897 1.00 86.06 242 ASP A CA 1
ATOM 1955 C C . ASP A 1 242 ? 7.557 7.502 14.099 1.00 86.06 242 ASP A C 1
ATOM 1957 O O . ASP A 1 242 ? 8.771 7.562 13.895 1.00 86.06 242 ASP A O 1
ATOM 1961 N N . ASN A 1 243 ? 6.959 6.351 14.432 1.00 85.00 243 ASN A N 1
ATOM 1962 C CA . ASN A 1 243 ? 7.693 5.090 14.550 1.00 85.00 243 ASN A CA 1
ATOM 1963 C C . ASN A 1 243 ? 8.346 4.681 13.226 1.00 85.00 243 ASN A C 1
ATOM 1965 O O . ASN A 1 243 ? 9.499 4.245 13.216 1.00 85.00 243 ASN A O 1
ATOM 1969 N N . ILE A 1 244 ? 7.627 4.809 12.109 1.00 87.19 244 ILE A N 1
ATOM 1970 C CA . ILE A 1 244 ? 8.176 4.480 10.794 1.00 87.19 244 ILE A CA 1
ATOM 1971 C C . ILE A 1 244 ? 9.372 5.385 10.489 1.00 87.19 244 ILE A C 1
ATOM 1973 O O . ILE A 1 244 ? 10.442 4.871 10.167 1.00 87.19 244 ILE A O 1
ATOM 1977 N N . GLU A 1 245 ? 9.233 6.701 10.635 1.00 84.38 245 GLU A N 1
ATOM 1978 C CA . GLU A 1 245 ? 10.293 7.661 10.300 1.00 84.38 245 GLU A CA 1
ATOM 1979 C C . GLU A 1 245 ? 11.530 7.534 11.197 1.00 84.38 245 GLU A C 1
ATOM 1981 O O . GLU A 1 245 ? 12.656 7.752 10.751 1.00 84.38 245 GLU A O 1
ATOM 1986 N N . GLN A 1 246 ? 11.351 7.144 12.460 1.00 81.88 246 GLN A N 1
ATOM 1987 C CA . GLN A 1 246 ? 12.467 6.996 13.395 1.00 81.88 246 GLN A CA 1
ATOM 1988 C C . GLN A 1 246 ? 13.189 5.654 13.270 1.00 81.88 246 GLN A C 1
ATOM 1990 O O . GLN A 1 246 ? 14.384 5.565 13.567 1.00 81.88 246 GLN A O 1
ATOM 1995 N N . HIS A 1 247 ? 12.484 4.588 12.881 1.00 82.44 247 HIS A N 1
ATOM 1996 C CA . HIS A 1 247 ? 12.989 3.231 13.093 1.00 82.44 247 HIS A CA 1
ATOM 1997 C C . HIS A 1 247 ? 13.123 2.380 11.835 1.00 82.44 247 HIS A C 1
ATOM 1999 O O . HIS A 1 247 ? 13.991 1.503 11.803 1.00 82.44 247 HIS A O 1
ATOM 2005 N N . SER A 1 248 ? 12.347 2.634 10.782 1.00 81.38 248 SER A N 1
ATOM 2006 C CA . SER A 1 248 ? 12.410 1.825 9.554 1.00 81.38 248 SER A CA 1
ATOM 2007 C C . SER A 1 248 ? 13.761 1.928 8.834 1.00 81.38 248 SER A C 1
ATOM 2009 O O . SER A 1 248 ? 14.158 1.001 8.133 1.00 81.38 248 SER A O 1
ATOM 2011 N N . GLY A 1 249 ? 14.493 3.030 9.029 1.00 80.38 249 GLY A N 1
ATOM 2012 C CA . GLY A 1 249 ? 15.721 3.350 8.295 1.00 80.38 249 GLY A CA 1
ATOM 2013 C C . GLY A 1 249 ? 15.471 3.929 6.898 1.00 80.38 249 GLY A C 1
ATOM 2014 O O . GLY A 1 249 ? 16.376 4.529 6.330 1.00 80.38 249 GLY A O 1
ATOM 2015 N N . GLU A 1 250 ? 14.249 3.809 6.376 1.00 79.06 250 GLU A N 1
ATOM 2016 C CA . GLU A 1 250 ? 13.832 4.302 5.066 1.00 79.06 250 GLU A CA 1
ATOM 2017 C C . GLU A 1 250 ? 12.517 5.066 5.234 1.00 79.06 250 GLU A C 1
ATOM 2019 O O . GLU A 1 250 ? 11.496 4.499 5.607 1.00 79.06 250 GLU A O 1
ATOM 2024 N N . ASN A 1 251 ? 12.505 6.363 4.930 1.00 81.88 251 ASN A N 1
ATOM 2025 C CA . ASN A 1 251 ? 11.314 7.206 5.109 1.00 81.88 251 ASN A CA 1
ATOM 2026 C C . ASN A 1 251 ? 10.312 7.021 3.960 1.00 81.88 251 ASN A C 1
ATOM 2028 O O . ASN A 1 251 ? 9.926 7.979 3.286 1.00 81.88 251 ASN A O 1
ATOM 2032 N N . ILE A 1 252 ? 9.929 5.773 3.695 1.00 88.25 252 ILE A N 1
ATOM 2033 C CA . ILE A 1 252 ? 9.062 5.367 2.593 1.00 88.25 252 ILE A CA 1
ATOM 2034 C C . ILE A 1 252 ? 7.860 4.640 3.172 1.00 88.25 252 ILE A C 1
ATOM 2036 O O . ILE A 1 252 ? 7.951 3.477 3.562 1.00 88.25 252 ILE A O 1
ATOM 2040 N N . TRP A 1 253 ? 6.733 5.341 3.220 1.00 91.62 253 TRP A N 1
ATOM 2041 C CA . TRP A 1 253 ? 5.484 4.835 3.773 1.00 91.62 253 TRP A CA 1
ATOM 2042 C C . TRP A 1 253 ? 4.289 5.272 2.946 1.00 91.62 253 TRP A C 1
ATOM 2044 O O . TRP A 1 253 ? 4.358 6.260 2.211 1.00 91.62 253 TRP A O 1
ATOM 2054 N N . GLN A 1 254 ? 3.187 4.544 3.093 1.00 93.31 254 GLN A N 1
ATOM 2055 C CA . GLN A 1 254 ? 1.925 4.858 2.450 1.00 93.31 254 GLN A CA 1
ATOM 2056 C C . GLN A 1 254 ? 0.740 4.474 3.336 1.00 93.31 254 GLN A C 1
ATOM 2058 O O . GLN A 1 254 ? 0.767 3.467 4.040 1.00 93.31 254 GLN A O 1
ATOM 2063 N N . ILE A 1 255 ? -0.297 5.303 3.285 1.00 95.00 255 ILE A N 1
ATOM 2064 C CA . ILE A 1 255 ? -1.619 5.075 3.854 1.00 95.00 255 ILE A CA 1
ATOM 2065 C C . ILE A 1 255 ? -2.594 5.012 2.685 1.00 95.00 255 ILE A C 1
ATOM 2067 O O . ILE A 1 255 ? -2.710 5.979 1.922 1.00 95.00 255 ILE A O 1
ATOM 2071 N N . VAL A 1 256 ? -3.303 3.895 2.564 1.00 95.06 256 VAL A N 1
ATOM 2072 C CA . VAL A 1 256 ? -4.342 3.700 1.552 1.00 95.06 256 VAL A CA 1
ATOM 2073 C C . VAL A 1 256 ? -5.645 3.322 2.240 1.00 95.06 256 VAL A C 1
ATOM 2075 O O . VAL A 1 256 ? -5.658 2.511 3.162 1.00 95.06 256 VAL A O 1
ATOM 2078 N N . GLY A 1 257 ? -6.738 3.945 1.819 1.00 94.75 257 GLY A N 1
ATOM 2079 C CA . GLY A 1 257 ? -8.084 3.679 2.302 1.00 94.75 257 GLY A CA 1
ATOM 2080 C C . GLY A 1 257 ? -9.028 3.399 1.143 1.00 94.75 257 GLY A C 1
ATOM 2081 O O . GLY A 1 257 ? -8.970 4.077 0.116 1.00 94.75 257 GLY A O 1
ATOM 2082 N N . TYR A 1 258 ? -9.910 2.424 1.331 1.00 93.75 258 TYR A N 1
ATOM 2083 C CA . TYR A 1 258 ? -10.968 2.074 0.392 1.00 93.75 258 TYR A CA 1
ATOM 2084 C C . TYR A 1 258 ? -12.274 1.804 1.141 1.00 93.75 258 TYR A C 1
ATOM 2086 O O . TYR A 1 258 ? -12.296 1.014 2.080 1.00 93.75 258 TYR A O 1
ATOM 2094 N N . LEU A 1 259 ? -13.369 2.434 0.719 1.00 91.69 259 LEU A N 1
ATOM 2095 C CA . LEU A 1 259 ? -14.718 2.116 1.185 1.00 91.69 259 LEU A CA 1
ATOM 2096 C C . LEU A 1 259 ? -15.614 1.789 -0.006 1.00 91.69 259 LEU A C 1
ATOM 2098 O O . LEU A 1 259 ? -15.911 2.678 -0.809 1.00 91.69 259 LEU A O 1
ATOM 2102 N N . ASP A 1 260 ? -16.113 0.554 -0.067 1.00 87.44 260 ASP A N 1
ATOM 2103 C CA . ASP A 1 260 ? -17.197 0.189 -0.982 1.00 87.44 260 ASP A CA 1
ATOM 2104 C C . ASP A 1 260 ? -18.553 0.575 -0.375 1.00 87.44 260 ASP A C 1
ATOM 2106 O O . ASP A 1 260 ? -18.966 0.039 0.656 1.00 87.44 260 ASP A O 1
ATOM 2110 N N . ARG A 1 261 ? -19.249 1.520 -1.021 1.00 80.00 261 ARG A N 1
ATOM 2111 C CA . ARG A 1 261 ? -20.562 2.026 -0.583 1.00 80.00 261 ARG A CA 1
ATOM 2112 C C . ARG A 1 261 ? -21.744 1.226 -1.127 1.00 80.00 261 ARG A C 1
ATOM 2114 O O . ARG A 1 261 ? -22.862 1.433 -0.674 1.00 80.00 261 ARG A O 1
ATOM 2121 N N . GLU A 1 262 ? -21.536 0.367 -2.123 1.00 73.44 262 GLU A N 1
ATOM 2122 C CA . GLU A 1 262 ? -22.635 -0.366 -2.777 1.00 73.44 262 GLU A CA 1
ATOM 2123 C C . GLU A 1 262 ? -22.785 -1.796 -2.259 1.00 73.44 262 GLU A C 1
ATOM 2125 O O . GLU A 1 262 ? -23.745 -2.487 -2.601 1.00 73.44 262 GLU A O 1
ATOM 2130 N N . HIS A 1 263 ? -21.855 -2.248 -1.420 1.00 68.00 263 HIS A N 1
ATOM 2131 C CA . HIS A 1 263 ? -21.944 -3.557 -0.799 1.00 68.00 263 HIS A CA 1
ATOM 2132 C C . HIS A 1 263 ? -23.044 -3.571 0.275 1.00 68.00 263 HIS A C 1
ATOM 2134 O O . HIS A 1 263 ? -23.174 -2.625 1.050 1.00 68.00 263 HIS A O 1
ATOM 2140 N N . MET A 1 264 ? -23.800 -4.675 0.387 1.00 63.47 264 MET A N 1
ATOM 2141 C CA . MET A 1 264 ? -24.854 -4.831 1.416 1.00 63.47 264 MET A CA 1
ATOM 2142 C C . MET A 1 264 ? -24.343 -4.620 2.852 1.00 63.47 264 MET A C 1
ATOM 2144 O O . MET A 1 264 ? -25.116 -4.297 3.750 1.00 63.47 264 MET A O 1
ATOM 2148 N N . GLN A 1 265 ? -23.041 -4.814 3.061 1.00 69.56 265 GLN A N 1
ATOM 2149 C CA . GLN A 1 265 ? -22.317 -4.442 4.268 1.00 69.56 265 GLN A CA 1
ATOM 2150 C C . GLN A 1 265 ? -21.136 -3.571 3.828 1.00 69.56 265 GLN A C 1
ATOM 2152 O O . GLN A 1 265 ? -20.168 -4.126 3.302 1.00 69.56 265 GLN A O 1
ATOM 2157 N N . PRO A 1 266 ? -21.218 -2.234 3.976 1.00 75.94 266 PRO A N 1
ATOM 2158 C CA . PRO A 1 266 ? -20.134 -1.341 3.593 1.00 75.94 266 PRO A CA 1
ATOM 2159 C C . PRO A 1 266 ? -18.829 -1.759 4.270 1.00 75.94 266 PRO A C 1
ATOM 2161 O O . PRO A 1 266 ? -18.755 -1.845 5.499 1.00 75.94 266 PRO A O 1
ATOM 2164 N N . LYS A 1 267 ? -17.806 -2.043 3.464 1.00 83.44 267 LYS A N 1
ATOM 2165 C CA . LYS A 1 267 ? -16.495 -2.495 3.938 1.00 83.44 267 LYS A CA 1
ATOM 2166 C C . LYS A 1 267 ? -15.502 -1.353 3.779 1.00 83.44 267 LYS A C 1
ATOM 2168 O O . LYS A 1 267 ? -15.248 -0.918 2.659 1.00 83.44 267 LYS A O 1
ATOM 2173 N N . CYS A 1 268 ? -14.972 -0.872 4.901 1.00 89.50 268 CYS A N 1
ATOM 2174 C CA . CYS A 1 268 ? -13.869 0.084 4.928 1.00 89.50 268 CYS A CA 1
ATOM 2175 C C . CYS A 1 268 ? -12.569 -0.677 5.191 1.00 89.50 268 CYS A C 1
ATOM 2177 O O . CYS A 1 268 ? -12.412 -1.290 6.247 1.00 89.50 268 CYS A O 1
ATOM 2179 N N . GLU A 1 269 ? -11.653 -0.639 4.235 1.00 92.62 269 GLU A N 1
ATOM 2180 C CA . GLU A 1 269 ? -10.300 -1.165 4.353 1.00 92.62 269 GLU A CA 1
ATOM 2181 C C . GLU A 1 269 ? -9.321 -0.004 4.474 1.00 92.62 269 GLU A C 1
ATOM 2183 O O . GLU A 1 269 ? -9.428 1.002 3.769 1.00 92.62 269 GLU A O 1
ATOM 2188 N N . ILE A 1 270 ? -8.367 -0.139 5.390 1.00 94.50 270 ILE A N 1
ATOM 2189 C CA . ILE A 1 270 ? -7.293 0.824 5.603 1.00 94.50 270 ILE A CA 1
ATOM 2190 C C . ILE A 1 270 ? -6.011 0.022 5.740 1.00 94.50 270 ILE A C 1
ATOM 2192 O O . ILE A 1 270 ? -5.929 -0.871 6.582 1.00 94.50 270 ILE A O 1
ATOM 2196 N N . VAL A 1 271 ? -5.008 0.374 4.947 1.00 95.06 271 VAL A N 1
ATOM 2197 C CA . VAL A 1 271 ? -3.659 -0.165 5.075 1.00 95.06 271 VAL A CA 1
ATOM 2198 C C . VAL A 1 271 ? -2.673 0.965 5.320 1.00 95.06 271 VAL A C 1
ATOM 2200 O O . VAL A 1 271 ? -2.743 2.027 4.701 1.00 95.06 271 VAL A O 1
ATOM 2203 N N . ILE A 1 272 ? -1.745 0.716 6.238 1.00 93.69 272 ILE A N 1
ATOM 2204 C CA . ILE A 1 272 ? -0.553 1.529 6.450 1.00 93.69 272 ILE A CA 1
ATOM 2205 C C . ILE A 1 272 ? 0.627 0.586 6.296 1.00 93.69 272 ILE A C 1
ATOM 2207 O O . ILE A 1 272 ? 0.702 -0.421 7.000 1.00 93.69 272 ILE A O 1
ATOM 2211 N N . PHE A 1 273 ? 1.532 0.894 5.378 1.00 92.25 273 PHE A N 1
ATOM 2212 C CA . PHE A 1 273 ? 2.734 0.098 5.172 1.00 92.25 273 PHE A CA 1
ATOM 2213 C C . PHE A 1 273 ? 3.947 0.990 4.950 1.00 92.25 273 PHE A C 1
ATOM 2215 O O . PHE A 1 273 ? 3.830 2.150 4.551 1.00 92.25 273 PHE A O 1
ATOM 2222 N N . ASN A 1 274 ? 5.126 0.434 5.212 1.00 92.00 274 ASN A N 1
ATOM 2223 C CA . ASN A 1 274 ? 6.400 1.075 4.947 1.00 92.00 274 ASN A CA 1
ATOM 2224 C C . ASN A 1 274 ? 7.395 0.074 4.361 1.00 92.00 274 ASN A C 1
ATOM 2226 O O . ASN A 1 274 ? 7.289 -1.131 4.586 1.00 92.00 274 ASN A O 1
ATOM 2230 N N . PHE A 1 275 ? 8.389 0.593 3.651 1.00 89.94 275 PHE A N 1
ATOM 2231 C CA . PHE A 1 275 ? 9.577 -0.164 3.273 1.00 89.94 275 PHE A CA 1
ATOM 2232 C C . PHE A 1 275 ? 10.710 0.150 4.251 1.00 89.94 275 PHE A C 1
ATOM 2234 O O . PHE A 1 275 ? 10.751 1.234 4.829 1.00 89.94 275 PHE A O 1
ATOM 2241 N N . GLY A 1 276 ? 11.610 -0.807 4.467 1.00 88.94 276 GLY A N 1
ATOM 2242 C CA . GLY A 1 276 ? 12.762 -0.653 5.353 1.00 88.94 276 GLY A CA 1
ATOM 2243 C C . GLY A 1 276 ? 12.968 -1.870 6.246 1.00 88.94 276 GLY A C 1
ATOM 2244 O O . GLY A 1 276 ? 12.580 -2.989 5.903 1.00 88.94 276 GLY A O 1
ATOM 2245 N N . ARG A 1 277 ? 13.589 -1.647 7.403 1.00 85.81 277 ARG A N 1
ATOM 2246 C CA . ARG A 1 277 ? 13.805 -2.681 8.415 1.00 85.81 277 ARG A CA 1
ATOM 2247 C C . ARG A 1 277 ? 12.478 -3.180 8.968 1.00 85.81 277 ARG A C 1
ATOM 2249 O O . ARG A 1 277 ? 11.580 -2.401 9.288 1.00 85.81 277 ARG A O 1
ATOM 2256 N N . THR A 1 278 ? 12.387 -4.493 9.132 1.00 84.00 278 THR A N 1
ATOM 2257 C CA . THR A 1 278 ? 11.249 -5.117 9.807 1.00 84.00 278 THR A CA 1
ATOM 2258 C C . THR A 1 278 ? 11.261 -4.772 11.296 1.00 84.00 278 THR A C 1
ATOM 2260 O O . THR A 1 278 ? 12.318 -4.531 11.881 1.00 84.00 278 THR A O 1
ATOM 2263 N N . MET A 1 279 ? 10.095 -4.835 11.949 1.00 81.19 279 MET A N 1
ATOM 2264 C CA . MET A 1 279 ? 10.011 -4.691 13.410 1.00 81.19 279 MET A CA 1
ATOM 2265 C C . MET A 1 279 ? 10.951 -5.662 14.138 1.00 81.19 279 MET A C 1
ATOM 2267 O O . MET A 1 279 ? 11.555 -5.293 15.140 1.00 81.19 279 MET A O 1
ATOM 2271 N N . ALA A 1 280 ? 11.110 -6.884 13.615 1.00 83.31 280 ALA A N 1
ATOM 2272 C CA . ALA A 1 280 ? 12.021 -7.876 14.175 1.00 83.31 280 ALA A CA 1
ATOM 2273 C C . ALA A 1 280 ? 13.484 -7.415 14.100 1.00 83.31 280 ALA A C 1
ATOM 2275 O O . ALA A 1 280 ? 14.178 -7.462 15.111 1.00 83.31 280 ALA A O 1
ATOM 2276 N N . GLN A 1 281 ? 13.941 -6.925 12.942 1.00 83.50 281 GLN A N 1
ATOM 2277 C CA . GLN A 1 281 ? 15.301 -6.393 12.774 1.00 83.50 281 GLN A CA 1
ATOM 2278 C C . GLN A 1 281 ? 15.556 -5.212 13.712 1.00 83.50 281 GLN A C 1
ATOM 2280 O O . GLN A 1 281 ? 16.504 -5.247 14.490 1.00 83.50 281 GLN A O 1
ATOM 2285 N N . THR A 1 282 ? 14.658 -4.224 13.722 1.00 84.06 282 THR A N 1
ATOM 2286 C CA . THR A 1 282 ? 14.756 -3.069 14.624 1.00 84.06 282 THR A CA 1
ATOM 2287 C C . THR A 1 282 ? 14.817 -3.503 16.088 1.00 84.06 282 THR A C 1
ATOM 2289 O O . THR A 1 282 ? 15.560 -2.921 16.871 1.00 84.06 282 THR A O 1
ATOM 2292 N N . PHE A 1 283 ? 14.063 -4.536 16.469 1.00 82.75 283 PHE A N 1
ATOM 2293 C CA . PHE A 1 283 ? 14.067 -5.055 17.831 1.00 82.75 283 PHE A CA 1
ATOM 2294 C C . PHE A 1 283 ? 15.368 -5.793 18.187 1.00 82.75 283 PHE A C 1
ATOM 2296 O O . PHE A 1 283 ? 15.842 -5.667 19.315 1.00 82.75 283 PHE A O 1
ATOM 2303 N N . TYR A 1 284 ? 15.961 -6.541 17.251 1.00 82.12 284 TYR A N 1
ATOM 2304 C CA . TYR A 1 284 ? 17.260 -7.195 17.455 1.00 82.12 284 TYR A CA 1
ATOM 2305 C C . TYR A 1 284 ? 18.422 -6.202 17.558 1.00 82.12 284 TYR A C 1
ATOM 2307 O O . TYR A 1 284 ? 19.394 -6.495 18.252 1.00 82.12 284 TYR A O 1
ATOM 2315 N N . ASP A 1 285 ? 18.297 -5.033 16.931 1.00 83.94 285 ASP A N 1
ATOM 2316 C CA . ASP A 1 285 ? 19.297 -3.962 16.985 1.00 83.94 285 ASP A CA 1
ATOM 2317 C C . ASP A 1 285 ? 19.271 -3.172 18.312 1.00 83.94 285 ASP A C 1
ATOM 2319 O O . ASP A 1 285 ? 20.149 -2.342 18.562 1.00 83.94 285 ASP A O 1
ATOM 2323 N N . LEU A 1 286 ? 18.272 -3.389 19.177 1.00 84.56 286 LEU A N 1
ATOM 2324 C CA . LEU A 1 286 ? 18.165 -2.663 20.442 1.00 84.56 286 LEU A CA 1
ATOM 2325 C C . LEU A 1 286 ? 19.238 -3.109 21.456 1.00 84.56 286 LEU A C 1
ATOM 2327 O O . LEU A 1 286 ? 19.494 -4.307 21.603 1.00 84.56 286 LEU A O 1
ATOM 2331 N N . PRO A 1 287 ? 19.799 -2.178 22.257 1.00 85.19 287 PRO A N 1
ATOM 2332 C CA . PRO A 1 287 ? 20.675 -2.525 23.375 1.00 85.19 287 PRO A CA 1
ATOM 2333 C C . PRO A 1 287 ? 19.986 -3.484 24.349 1.00 85.19 287 PRO A C 1
ATOM 2335 O O . PRO A 1 287 ? 18.799 -3.315 24.650 1.00 85.19 287 PRO A O 1
ATOM 2338 N N . ALA A 1 288 ? 20.723 -4.459 24.885 1.00 81.38 288 ALA A N 1
ATOM 2339 C CA . ALA A 1 288 ? 20.173 -5.506 25.750 1.00 81.38 288 ALA A CA 1
ATOM 2340 C C . ALA A 1 288 ? 19.486 -4.954 27.015 1.00 81.38 288 ALA A C 1
ATOM 2342 O O . ALA A 1 288 ? 18.560 -5.576 27.543 1.00 81.38 288 ALA A O 1
ATOM 2343 N N . GLU A 1 289 ? 19.920 -3.780 27.468 1.00 83.69 289 GLU A N 1
ATOM 2344 C CA . GLU A 1 289 ? 19.416 -3.036 28.621 1.00 83.69 289 GLU A CA 1
ATOM 2345 C C . GLU A 1 289 ? 18.239 -2.111 28.268 1.00 83.69 289 GLU A C 1
ATOM 2347 O O . GLU A 1 289 ? 17.705 -1.424 29.140 1.00 83.69 289 GLU A O 1
ATOM 2352 N N . SER A 1 290 ? 17.814 -2.067 27.001 1.00 85.94 290 SER A N 1
ATOM 2353 C CA . SER A 1 290 ? 16.713 -1.207 26.574 1.00 85.94 290 SER A CA 1
ATOM 2354 C C . SER A 1 290 ? 15.408 -1.579 27.280 1.00 85.94 290 SER A C 1
ATOM 2356 O O . SER A 1 290 ? 15.079 -2.751 27.503 1.00 85.94 290 SER A O 1
ATOM 2358 N N . TYR A 1 291 ? 14.615 -0.552 27.591 1.00 84.88 291 TYR A N 1
ATOM 2359 C CA . TYR A 1 291 ? 13.305 -0.722 28.215 1.00 84.88 291 TYR A CA 1
ATOM 2360 C C . TYR A 1 291 ? 12.423 -1.700 27.422 1.00 84.88 291 TYR A C 1
ATOM 2362 O O . TYR A 1 291 ? 11.831 -2.609 28.007 1.00 84.88 291 TYR A O 1
ATOM 2370 N N . ALA A 1 292 ? 12.394 -1.577 26.092 1.00 82.00 292 ALA A N 1
ATOM 2371 C CA . ALA A 1 292 ? 11.613 -2.449 25.220 1.00 82.00 292 ALA A CA 1
ATOM 2372 C C . ALA A 1 292 ? 12.044 -3.925 25.322 1.00 82.00 292 ALA A C 1
ATOM 2374 O O . ALA A 1 292 ? 11.189 -4.793 25.519 1.00 82.00 292 ALA A O 1
ATOM 2375 N N . ILE A 1 293 ? 13.352 -4.224 25.299 1.00 82.19 293 ILE A N 1
ATOM 2376 C CA . ILE A 1 293 ? 13.843 -5.596 25.503 1.00 82.19 293 ILE A CA 1
ATOM 2377 C C . ILE A 1 293 ? 13.455 -6.108 26.889 1.00 82.19 293 ILE A C 1
ATOM 2379 O O . ILE A 1 293 ? 12.953 -7.228 26.999 1.00 82.19 293 ILE A O 1
ATOM 2383 N N . SER A 1 294 ? 13.604 -5.297 27.940 1.00 84.00 294 SER A N 1
ATOM 2384 C CA . SER A 1 294 ? 13.246 -5.710 29.304 1.00 84.00 294 SER A CA 1
ATOM 2385 C C . SER A 1 294 ? 11.770 -6.121 29.439 1.00 84.00 294 SER A C 1
ATOM 2387 O O . SER A 1 294 ? 11.450 -7.045 30.189 1.00 84.00 294 SER A O 1
ATOM 2389 N N . LYS A 1 295 ? 10.873 -5.483 28.673 1.00 87.06 295 LYS A N 1
ATOM 2390 C CA . LYS A 1 295 ? 9.431 -5.766 28.677 1.00 87.06 295 LYS A CA 1
ATOM 2391 C C . LYS A 1 295 ? 9.044 -6.962 27.818 1.00 87.06 295 LYS A C 1
ATOM 2393 O O . LYS A 1 295 ? 8.165 -7.720 28.216 1.00 87.06 295 LYS A O 1
ATOM 2398 N N . VAL A 1 296 ? 9.693 -7.156 26.672 1.00 83.50 296 VAL A N 1
ATOM 2399 C CA . VAL A 1 296 ? 9.334 -8.208 25.705 1.00 83.50 296 VAL A CA 1
ATOM 2400 C C . VAL A 1 296 ? 10.043 -9.539 25.998 1.00 83.50 296 VAL A C 1
ATOM 2402 O O . VAL A 1 296 ? 9.477 -10.610 25.775 1.00 83.50 296 VAL A O 1
ATOM 2405 N N . LYS A 1 297 ? 11.255 -9.513 26.567 1.00 82.38 297 LYS A N 1
ATOM 2406 C CA . LYS A 1 297 ? 12.065 -10.709 26.871 1.00 82.38 297 LYS A CA 1
ATOM 2407 C C . LYS A 1 297 ? 11.339 -11.764 27.728 1.00 82.38 297 LYS A C 1
ATOM 2409 O O . LYS A 1 297 ? 11.472 -12.947 27.406 1.00 82.38 297 LYS A O 1
ATOM 2414 N N . PRO A 1 298 ? 10.528 -11.410 28.750 1.00 85.06 298 PRO A N 1
ATOM 2415 C CA . PRO A 1 298 ? 9.695 -12.382 29.459 1.00 85.06 298 PRO A CA 1
ATOM 2416 C C . PRO A 1 298 ? 8.736 -13.145 28.534 1.00 85.0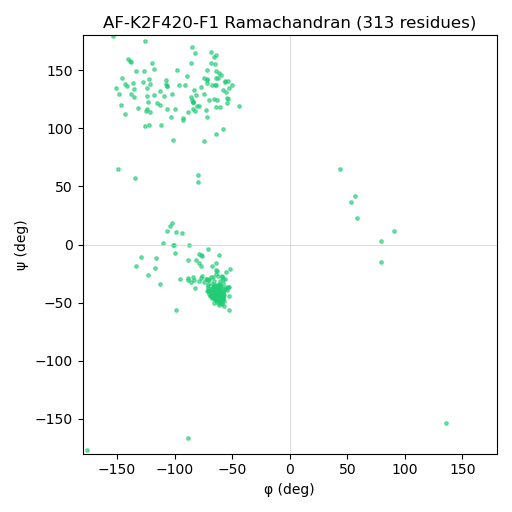6 298 PRO A C 1
ATOM 24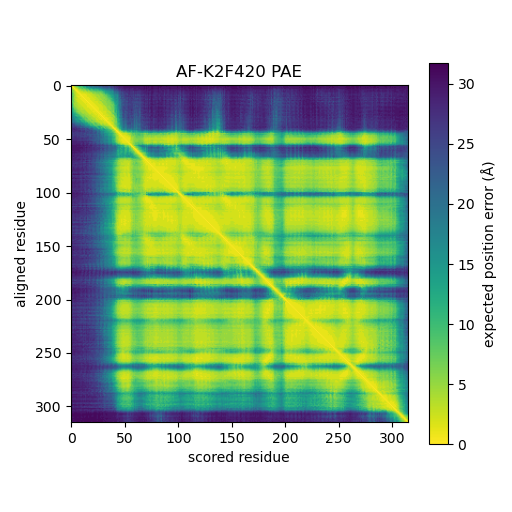18 O O . PRO A 1 298 ? 8.642 -14.368 28.631 1.00 85.06 298 PRO A O 1
ATOM 2421 N N . TYR A 1 299 ? 8.083 -12.455 27.593 1.00 81.75 299 TYR A N 1
ATOM 2422 C CA . TYR A 1 299 ? 7.156 -13.067 26.639 1.00 81.75 299 TYR A CA 1
ATOM 2423 C C . TYR A 1 299 ? 7.874 -13.988 25.651 1.00 81.75 299 TYR A C 1
ATOM 2425 O O . TYR A 1 299 ? 7.417 -15.110 25.435 1.00 81.75 299 TYR A O 1
ATOM 2433 N N . ILE A 1 300 ? 9.024 -13.572 25.110 1.00 81.25 300 ILE A N 1
ATOM 2434 C CA . ILE A 1 300 ? 9.844 -14.421 24.227 1.00 81.25 300 ILE A CA 1
ATOM 2435 C C . ILE A 1 300 ? 10.257 -15.705 24.959 1.00 81.25 300 ILE A C 1
ATOM 2437 O O . ILE A 1 300 ? 10.129 -16.808 24.426 1.00 81.25 300 ILE A O 1
ATOM 2441 N N . ASN A 1 301 ? 10.711 -15.582 26.208 1.00 83.12 301 ASN A N 1
ATOM 2442 C CA . ASN A 1 301 ? 11.130 -16.726 27.015 1.00 83.12 301 ASN A CA 1
ATOM 2443 C C . ASN A 1 301 ? 9.970 -17.682 27.325 1.00 83.12 301 ASN A C 1
ATOM 2445 O O . ASN A 1 301 ? 10.171 -18.897 27.331 1.00 83.12 301 ASN A O 1
ATOM 2449 N N . LEU A 1 302 ? 8.762 -17.160 27.556 1.00 81.81 302 LEU A N 1
ATOM 2450 C CA . LEU A 1 302 ? 7.558 -17.976 27.740 1.00 81.81 302 LEU A CA 1
ATOM 2451 C C . LEU A 1 302 ? 7.222 -18.784 26.478 1.00 81.81 302 LEU A C 1
ATOM 2453 O O . LEU A 1 302 ? 6.942 -19.979 26.581 1.00 81.81 302 LEU A O 1
ATOM 2457 N N . HIS A 1 303 ? 7.312 -18.165 25.299 1.00 76.56 303 HIS A N 1
ATOM 2458 C CA . HIS A 1 303 ? 7.036 -18.827 24.019 1.00 76.56 303 HIS A CA 1
ATOM 2459 C C . HIS A 1 303 ? 8.116 -19.836 23.617 1.00 76.56 303 HIS A C 1
ATOM 2461 O O . HIS A 1 303 ? 7.797 -20.832 22.985 1.00 76.56 303 HIS A O 1
ATOM 2467 N N . ARG A 1 304 ? 9.377 -19.639 24.023 1.00 74.94 304 ARG A N 1
ATOM 2468 C CA . ARG A 1 304 ? 10.452 -20.627 23.809 1.00 74.94 304 ARG A CA 1
ATOM 2469 C C . ARG A 1 304 ? 10.306 -21.881 24.675 1.00 74.94 304 ARG A C 1
ATOM 2471 O O . ARG A 1 304 ? 10.757 -22.948 24.276 1.00 74.94 304 ARG A O 1
ATOM 2478 N N . LYS A 1 305 ? 9.720 -21.755 25.873 1.00 66.44 305 LYS A N 1
ATOM 2479 C CA . LYS A 1 305 ? 9.578 -22.864 26.838 1.00 66.44 305 LYS A CA 1
ATOM 2480 C C . LYS A 1 305 ? 8.363 -23.749 26.581 1.00 66.44 305 LYS A C 1
ATOM 2482 O O . LYS A 1 305 ? 8.387 -24.926 26.930 1.00 66.44 305 LYS A O 1
ATOM 2487 N N . LYS A 1 306 ? 7.303 -23.210 25.983 1.00 59.75 306 LYS A N 1
ATOM 2488 C CA . LYS A 1 306 ? 6.204 -24.025 25.460 1.00 59.75 306 LYS A CA 1
ATOM 2489 C C . LYS A 1 306 ? 6.618 -24.480 24.064 1.00 59.75 306 LYS A C 1
ATOM 2491 O O . LYS A 1 306 ? 6.913 -23.627 23.238 1.00 59.75 306 LYS A O 1
ATOM 2496 N N . LYS A 1 307 ? 6.665 -25.795 23.793 1.00 51.31 307 LYS A N 1
ATOM 2497 C CA . LYS A 1 307 ? 6.742 -26.298 22.407 1.00 51.31 307 LYS A CA 1
ATOM 2498 C C . LYS A 1 307 ? 5.731 -25.494 21.586 1.00 51.31 307 LYS A C 1
ATOM 2500 O O . LYS A 1 307 ? 4.565 -25.417 21.962 1.00 51.31 307 LYS A O 1
ATOM 2505 N N . SER A 1 308 ? 6.262 -24.788 20.597 1.00 46.66 308 SER A N 1
ATOM 2506 C CA . SER A 1 308 ? 5.644 -23.637 19.951 1.00 46.66 308 SER A CA 1
ATOM 2507 C C . SER A 1 308 ? 4.199 -23.900 19.511 1.00 46.66 308 SER A C 1
ATOM 2509 O O . SER A 1 308 ? 3.906 -24.950 18.947 1.00 46.66 308 SER A O 1
ATOM 2511 N N . ILE A 1 309 ? 3.309 -22.925 19.734 1.00 49.94 309 ILE A N 1
ATOM 2512 C CA . ILE A 1 309 ? 1.953 -22.895 19.147 1.00 49.94 309 ILE A CA 1
ATOM 2513 C C . ILE A 1 309 ? 2.032 -22.696 17.619 1.00 49.94 309 ILE A C 1
ATOM 2515 O O . ILE A 1 309 ? 1.098 -23.034 16.901 1.00 49.94 309 ILE A O 1
ATOM 2519 N N . PHE A 1 310 ? 3.168 -22.209 17.111 1.00 46.94 310 PHE A N 1
ATOM 2520 C CA . PHE A 1 310 ? 3.435 -22.047 15.685 1.00 46.94 310 PHE A CA 1
ATOM 2521 C C . PHE A 1 310 ? 4.488 -23.062 15.218 1.00 46.94 310 PHE A C 1
ATOM 2523 O O . PHE A 1 310 ? 5.553 -23.138 15.839 1.00 46.94 310 PHE A O 1
ATOM 2530 N N . PRO A 1 311 ? 4.245 -23.848 14.157 1.00 40.12 311 PRO A N 1
ATOM 2531 C CA . PRO A 1 311 ? 5.266 -24.741 13.622 1.00 40.12 311 PRO A CA 1
ATOM 2532 C C . PRO A 1 311 ? 6.526 -23.935 13.292 1.00 40.12 311 PRO A C 1
ATOM 2534 O O . PRO A 1 311 ? 6.452 -22.853 12.709 1.00 40.12 311 PRO A O 1
ATOM 2537 N N . GLN A 1 312 ? 7.675 -24.434 13.747 1.00 39.84 312 GLN A N 1
ATOM 2538 C CA . GLN A 1 312 ? 8.965 -23.822 13.456 1.00 39.84 312 GLN A CA 1
ATOM 2539 C C . GLN A 1 312 ? 9.154 -23.840 11.938 1.00 39.84 312 GLN A C 1
ATOM 2541 O O . GLN A 1 312 ? 9.150 -24.911 11.337 1.00 39.84 312 GLN A O 1
ATOM 2546 N N . MET A 1 313 ? 9.278 -22.664 11.319 1.00 35.44 313 MET A N 1
ATOM 2547 C CA . MET A 1 313 ? 9.828 -22.589 9.971 1.00 35.44 313 MET A CA 1
ATOM 2548 C C . MET A 1 313 ? 11.320 -22.885 10.102 1.00 35.44 313 MET A C 1
ATOM 2550 O O . MET A 1 313 ? 12.051 -22.116 10.731 1.00 35.44 313 MET A O 1
ATOM 2554 N N . GLU A 1 314 ? 11.732 -24.050 9.608 1.00 32.34 314 GLU A N 1
ATOM 2555 C CA . GLU A 1 314 ? 13.145 -24.370 9.423 1.00 32.34 314 GLU A CA 1
ATOM 2556 C C . GLU A 1 314 ? 13.769 -23.420 8.382 1.00 32.34 314 GLU A C 1
ATOM 2558 O O . GLU A 1 314 ? 13.043 -22.922 7.515 1.00 32.34 314 GLU A O 1
ATOM 2563 N N . PRO A 1 315 ? 15.072 -23.113 8.525 1.00 41.25 315 PRO A N 1
ATOM 2564 C CA . PRO A 1 315 ? 15.784 -22.137 7.700 1.00 41.25 315 PRO A CA 1
ATOM 2565 C C . PRO A 1 315 ? 15.828 -22.468 6.206 1.00 41.25 315 PRO A C 1
ATOM 2567 O O . PRO A 1 315 ? 15.850 -23.669 5.849 1.00 41.25 315 PRO A O 1
#

Radius of gyration: 26.07 Å; Cα contacts (8 Å, |Δi|>4): 360; chains: 1; bounding box: 48×86×72 Å